Protein AF-0000000078116499 (afdb_homodimer)

Sequence (266 aa):
MTTSGTPCSLLSSNSDFNWKDMWIIDSGATDHMTNNPSNIHHLTPVRRSGVTNANGDSYPITGAGSVTLTKSITLDTVLLVPSLSHNLLSVKQITKQFYCCVILYPWCCIFQDILTGEIIGRGIEKGGYTTWRMTTSGTPCSLLSSNSDFNWKDMWIIDSGATDHMTNNPSNIHHLTPVRRSGVTNANGDSYPITGAGSVTLTKSITLDTVLLVPSLSHNLLSVKQITKQFYCCVILYPWCCIFQDILTGEIIGRGIEKGGYTTWR

InterPro domains:
  IPR054722 Retrovirus-related Pol polyprotein from transposon TNT 1-94-like, beta-barrel domain [PF22936] (23-97)

Secondary structure (DSSP, 8-state):
------------------GGG-EEEETT-SSEEES-GGG-EEEE--S--EEE-TTS-EEE--EEEEEEEETTEEEEEEEE-TT-SSEEEEHHHHHHHHTEEEEE-SSEEEEEETTT--EEEEEEEETTEEEE-/------------------GGG-EEEETT-SSEEES-GGG-EEEE--S--EEE-TTS-EEE--EEEEEEEETTEEEEEEEE-TT-SSEEEEHHHHHHHHTEEEEE-SSEEEEEETTT--EEEEEEEETTEEEE-

Structure (mmCIF, N/CA/C/O backbone):
data_AF-0000000078116499-model_v1
#
loop_
_entity.id
_entity.type
_entity.pdbx_description
1 polymer 'Retrovirus-related Pol polyprotein from transposon TNT 1-94-like beta-barrel domain-containing protein'
#
loop_
_atom_site.group_PDB
_atom_site.id
_atom_site.type_symbol
_atom_site.label_atom_id
_atom_site.label_alt_id
_atom_site.label_comp_id
_atom_site.label_asym_id
_atom_site.label_entity_id
_atom_site.label_seq_id
_atom_site.pdbx_PDB_ins_code
_atom_site.Cartn_x
_atom_site.Cartn_y
_atom_site.Cartn_z
_atom_site.occupancy
_atom_site.B_iso_or_equiv
_atom_site.auth_seq_id
_atom_site.auth_comp_id
_atom_site.auth_asym_id
_atom_site.auth_atom_id
_atom_site.pdbx_PDB_model_num
ATOM 1 N N . MET A 1 1 ? -35.781 -0.182 -2.518 1 23.02 1 MET A N 1
ATOM 2 C CA . MET A 1 1 ? -34.719 0.478 -1.736 1 23.02 1 MET A CA 1
ATOM 3 C C . MET A 1 1 ? -33.5 0.78 -2.6 1 23.02 1 MET A C 1
ATOM 5 O O . MET A 1 1 ? -32.688 -0.105 -2.855 1 23.02 1 MET A O 1
ATOM 9 N N . THR A 1 2 ? -33.594 1.67 -3.514 1 26.02 2 THR A N 1
ATOM 10 C CA . THR A 1 2 ? -32.781 2.021 -4.66 1 26.02 2 THR A CA 1
ATOM 11 C C . THR A 1 2 ? -31.453 2.637 -4.203 1 26.02 2 THR A C 1
ATOM 13 O O . THR A 1 2 ? -31.438 3.74 -3.654 1 26.02 2 THR A O 1
ATOM 16 N N . THR A 1 3 ? -30.578 1.855 -3.512 1 30.34 3 THR A N 1
ATOM 17 C CA . THR A 1 3 ? -29.281 2.383 -3.086 1 30.34 3 THR A CA 1
ATOM 18 C C . THR A 1 3 ? -28.562 3.031 -4.258 1 30.34 3 THR A C 1
ATOM 20 O O . THR A 1 3 ? -28.297 2.381 -5.273 1 30.34 3 THR A O 1
ATOM 23 N N . SER A 1 4 ? -28.891 4.242 -4.59 1 31.23 4 SER A N 1
ATOM 24 C CA . SER A 1 4 ? -28.203 5.086 -5.562 1 31.23 4 SER A CA 1
ATOM 25 C C . SER A 1 4 ? -26.688 5.059 -5.348 1 31.23 4 SER A C 1
ATOM 27 O O . SER A 1 4 ? -26.203 5.523 -4.32 1 31.23 4 SER A O 1
ATOM 29 N N . GLY A 1 5 ? -26.031 3.965 -5.559 1 37.38 5 GLY A N 1
ATOM 30 C CA . GLY A 1 5 ? -24.578 3.906 -5.574 1 37.38 5 GLY A CA 1
ATOM 31 C C . GLY A 1 5 ? -23.953 5.047 -6.348 1 37.38 5 GLY A C 1
ATOM 32 O O . GLY A 1 5 ? -24.156 5.172 -7.559 1 37.38 5 GLY A O 1
ATOM 33 N N . THR A 1 6 ? -23.953 6.277 -5.844 1 34.59 6 THR A N 1
ATOM 34 C CA . THR A 1 6 ? -23.297 7.391 -6.512 1 34.59 6 THR A CA 1
ATOM 35 C C . THR A 1 6 ? -21.922 6.977 -7.027 1 34.59 6 THR A C 1
ATOM 37 O O . THR A 1 6 ? -21.047 6.594 -6.242 1 34.59 6 THR A O 1
ATOM 40 N N . PRO A 1 7 ? -21.812 6.574 -8.281 1 39.88 7 PRO A N 1
ATOM 41 C CA . PRO A 1 7 ? -20.469 6.406 -8.852 1 39.88 7 PRO A CA 1
ATOM 42 C C . PRO A 1 7 ? -19.484 7.48 -8.375 1 39.88 7 PRO A C 1
ATOM 44 O O . PRO A 1 7 ? -19.906 8.547 -7.926 1 39.88 7 PRO A O 1
ATOM 47 N N . CYS A 1 8 ? -18.266 7.031 -7.984 1 45.44 8 CYS A N 1
ATOM 48 C CA . CYS A 1 8 ? -17.188 7.977 -7.742 1 45.44 8 CYS A CA 1
ATOM 49 C C . CYS A 1 8 ? -17.203 9.102 -8.773 1 45.44 8 CYS A C 1
ATOM 51 O O . CYS A 1 8 ? -16.922 8.875 -9.953 1 45.44 8 CYS A O 1
ATOM 53 N N . SER A 1 9 ? -18.25 9.898 -8.789 1 42.5 9 SER A N 1
ATOM 54 C CA . SER A 1 9 ? -18.234 11.023 -9.719 1 42.5 9 SER A CA 1
ATOM 55 C C . SER A 1 9 ? -16.922 11.805 -9.602 1 42.5 9 SER A C 1
ATOM 57 O O . SER A 1 9 ? -16.594 12.312 -8.531 1 42.5 9 SER A O 1
ATOM 59 N N . LEU A 1 10 ? -15.984 11.344 -10.461 1 42.75 10 LEU A N 1
ATOM 60 C CA . LEU A 1 10 ? -14.758 12.086 -10.719 1 42.75 10 LEU A CA 1
ATOM 61 C C . LEU A 1 10 ? -15.062 13.555 -11.023 1 42.75 10 LEU A C 1
ATOM 63 O O . LEU A 1 10 ? -15.742 13.859 -12 1 42.75 10 LEU A O 1
ATOM 67 N N . LEU A 1 11 ? -15.367 14.258 -10.016 1 38.28 11 LEU A N 1
ATOM 68 C CA . LEU A 1 11 ? -15.352 15.672 -10.375 1 38.28 11 LEU A CA 1
ATOM 69 C C . LEU A 1 11 ? -14.062 16.031 -11.094 1 38.28 11 LEU A C 1
ATOM 71 O O . LEU A 1 11 ? -12.969 15.859 -10.539 1 38.28 11 LEU A O 1
ATOM 75 N N . SER A 1 12 ? -14.078 15.82 -12.422 1 39.66 12 SER A N 1
ATOM 76 C CA . SER A 1 12 ? -13 16.281 -13.297 1 39.66 12 SER A CA 1
ATOM 77 C C . SER A 1 12 ? -12.742 17.766 -13.109 1 39.66 12 SER A C 1
ATOM 79 O O . SER A 1 12 ? -13.414 18.609 -13.711 1 39.66 12 SER A O 1
ATOM 81 N N . SER A 1 13 ? -12.844 18.375 -11.977 1 41.03 13 SER A N 1
ATOM 82 C CA . SER A 1 13 ? -12.336 19.719 -12.234 1 41.03 13 SER A CA 1
ATOM 83 C C . SER A 1 13 ? -10.953 19.672 -12.883 1 41.03 13 SER A C 1
ATOM 85 O O . SER A 1 13 ? -10.125 18.844 -12.516 1 41.03 13 SER A O 1
ATOM 87 N N . ASN A 1 14 ? -10.789 20.016 -14.117 1 41.78 14 ASN A N 1
ATOM 88 C CA . ASN A 1 14 ? -9.617 20.312 -14.938 1 41.78 14 ASN A CA 1
ATOM 89 C C . ASN A 1 14 ? -8.516 20.984 -14.117 1 41.78 14 ASN A C 1
ATOM 91 O O . ASN A 1 14 ? -7.699 21.719 -14.664 1 41.78 14 ASN A O 1
ATOM 95 N N . SER A 1 15 ? -8.719 21.297 -12.844 1 48.28 15 SER A N 1
ATOM 96 C CA . SER A 1 15 ? -7.586 22.031 -12.305 1 48.28 15 SER A CA 1
ATOM 97 C C . SER A 1 15 ? -6.277 21.266 -12.492 1 48.28 15 SER A C 1
ATOM 99 O O . SER A 1 15 ? -6.277 20.047 -12.562 1 48.28 15 SER A O 1
ATOM 101 N N . ASP A 1 16 ? -5.164 21.953 -12.906 1 53.69 16 ASP A N 1
ATOM 102 C CA . ASP A 1 16 ? -3.799 21.516 -13.203 1 53.69 16 ASP A CA 1
ATOM 103 C C . ASP A 1 16 ? -3.322 20.469 -12.195 1 53.69 16 ASP A C 1
ATOM 105 O O . ASP A 1 16 ? -3.307 20.734 -10.992 1 53.69 16 ASP A O 1
ATOM 109 N N . PHE A 1 17 ? -3.604 19.328 -12.508 1 62.59 17 PHE A N 1
ATOM 110 C CA . PHE A 1 17 ? -3.111 18.188 -11.742 1 62.59 17 PHE A CA 1
ATOM 111 C C . PHE A 1 17 ? -1.634 18.359 -11.414 1 62.59 17 PHE A C 1
ATOM 113 O O . PHE A 1 17 ? -0.82 18.625 -12.297 1 62.59 17 PHE A O 1
ATOM 120 N N . ASN A 1 18 ? -1.376 18.656 -10.117 1 79.31 18 ASN A N 1
ATOM 121 C CA . ASN A 1 18 ? 0.009 18.766 -9.672 1 79.31 18 ASN A CA 1
ATOM 122 C C . ASN A 1 18 ? 0.425 17.562 -8.828 1 79.31 18 ASN A C 1
ATOM 124 O O . ASN A 1 18 ? -0.073 17.359 -7.719 1 79.31 18 ASN A O 1
ATOM 128 N N . TRP A 1 19 ? 1.294 16.625 -9.391 1 79.5 19 TRP A N 1
ATOM 129 C CA . TRP A 1 19 ? 1.781 15.422 -8.727 1 79.5 19 TRP A CA 1
ATOM 130 C C . TRP A 1 19 ? 2.373 15.758 -7.359 1 79.5 19 TRP A C 1
ATOM 132 O O . TRP A 1 19 ? 2.309 14.945 -6.434 1 79.5 19 TRP A O 1
ATOM 142 N N . LYS A 1 20 ? 2.818 17 -7.246 1 81.88 20 LYS A N 1
ATOM 143 C CA . LYS A 1 20 ? 3.537 17.375 -6.031 1 81.88 20 LYS A CA 1
ATOM 144 C C . LYS A 1 20 ? 2.594 17.453 -4.836 1 81.88 20 LYS A C 1
ATOM 146 O O . LYS A 1 20 ? 3.01 17.219 -3.697 1 81.88 20 LYS A O 1
ATOM 151 N N . ASP A 1 21 ? 1.356 17.547 -5.098 1 87.81 21 ASP A N 1
ATOM 152 C CA . ASP A 1 21 ? 0.394 17.734 -4.016 1 87.81 21 ASP A CA 1
ATOM 153 C C . ASP A 1 21 ? -0.371 16.438 -3.738 1 87.81 21 ASP A C 1
ATOM 155 O O . ASP A 1 21 ? -1.185 16.391 -2.814 1 87.81 21 ASP A O 1
ATOM 159 N N . MET A 1 22 ? -0.027 15.414 -4.496 1 93.62 22 MET A N 1
ATOM 160 C CA . MET A 1 22 ? -0.801 14.188 -4.367 1 93.62 22 MET A CA 1
ATOM 161 C C . MET A 1 22 ? -0.165 13.25 -3.348 1 93.62 22 MET A C 1
ATOM 163 O O . MET A 1 22 ? 1.047 13.289 -3.129 1 93.62 22 MET A O 1
ATOM 167 N N . TRP A 1 23 ? -1.063 12.555 -2.719 1 97.19 23 TRP A N 1
ATOM 168 C CA . TRP A 1 23 ? -0.643 11.531 -1.766 1 97.19 23 TRP A CA 1
ATOM 169 C C . TRP A 1 23 ? -0.988 10.133 -2.275 1 97.19 23 TRP A C 1
ATOM 171 O O . TRP A 1 23 ? -2.154 9.836 -2.533 1 97.19 23 TRP A O 1
ATOM 181 N N . ILE A 1 24 ? 0.051 9.305 -2.479 1 97.5 24 ILE A N 1
ATOM 182 C CA . ILE A 1 24 ? -0.195 7.91 -2.836 1 97.5 24 ILE A CA 1
ATOM 183 C C . ILE A 1 24 ? -0.748 7.156 -1.627 1 97.5 24 ILE A C 1
ATOM 185 O O . ILE A 1 24 ? -0.157 7.188 -0.545 1 97.5 24 ILE A O 1
ATOM 189 N N . ILE A 1 25 ? -1.922 6.578 -1.761 1 98.56 25 ILE A N 1
ATOM 190 C CA . ILE A 1 25 ? -2.502 5.734 -0.721 1 98.56 25 ILE A CA 1
ATOM 191 C C . ILE A 1 25 ? -1.772 4.395 -0.676 1 98.56 25 ILE A C 1
ATOM 193 O O . ILE A 1 25 ? -1.79 3.637 -1.649 1 98.56 25 ILE A O 1
ATOM 197 N N . ASP A 1 26 ? -1.107 4.117 0.462 1 98.25 26 ASP A N 1
ATOM 198 C CA . ASP A 1 26 ? -0.119 3.045 0.49 1 98.25 26 ASP A CA 1
ATOM 199 C C . ASP A 1 26 ? -0.302 2.1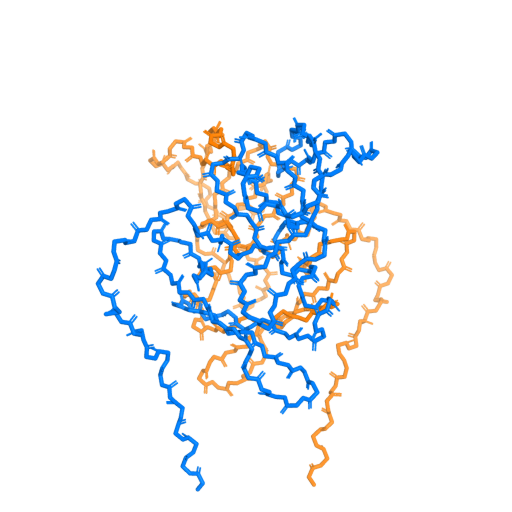62 1.724 1 98.25 26 ASP A C 1
ATOM 201 O O . ASP A 1 26 ? 0.07 2.551 2.832 1 98.25 26 ASP A O 1
ATOM 205 N N . SER A 1 27 ? -0.764 0.936 1.538 1 98.38 27 SER A N 1
ATOM 206 C CA . SER A 1 27 ? -0.958 -0.008 2.635 1 98.38 27 SER A CA 1
ATOM 207 C C . SER A 1 27 ? 0.359 -0.661 3.041 1 98.38 27 SER A C 1
ATOM 209 O O . SER A 1 27 ? 0.439 -1.312 4.086 1 98.38 27 SER A O 1
ATOM 211 N N . GLY A 1 28 ? 1.414 -0.465 2.303 1 97.38 28 GLY A N 1
ATOM 212 C CA . GLY A 1 28 ? 2.732 -0.98 2.633 1 97.38 28 GLY A CA 1
ATOM 213 C C . GLY A 1 28 ? 3.57 -0.005 3.438 1 97.38 28 GLY A C 1
ATOM 214 O O . GLY A 1 28 ? 4.605 -0.378 3.994 1 97.38 28 GLY A O 1
ATOM 215 N N . ALA A 1 29 ? 3.174 1.2 3.465 1 97.25 29 ALA A N 1
ATOM 216 C CA . ALA A 1 29 ? 3.896 2.209 4.234 1 97.25 29 ALA A CA 1
ATOM 217 C C . ALA A 1 29 ? 3.51 2.152 5.711 1 97.25 29 ALA A C 1
ATOM 219 O O . ALA A 1 29 ? 2.324 2.172 6.051 1 97.25 29 ALA A O 1
ATOM 220 N N . THR A 1 30 ? 4.445 2.221 6.59 1 95.75 30 THR A N 1
ATOM 221 C CA . THR A 1 30 ? 4.188 2.148 8.023 1 95.75 30 THR A CA 1
ATOM 222 C C . THR A 1 30 ? 3.844 3.525 8.586 1 95.75 30 THR A C 1
ATOM 224 O O . THR A 1 30 ? 3.236 3.635 9.648 1 95.75 30 THR A O 1
ATOM 227 N N . ASP A 1 31 ? 4.27 4.52 7.887 1 97.31 31 ASP A N 1
ATOM 228 C CA . ASP A 1 31 ? 4.059 5.898 8.312 1 97.31 31 ASP A CA 1
ATOM 229 C C . ASP A 1 31 ? 3.576 6.77 7.156 1 97.31 31 ASP A C 1
ATOM 231 O O . ASP A 1 31 ? 3.826 6.453 5.992 1 97.31 31 ASP A O 1
ATOM 235 N N . HIS A 1 32 ? 2.848 7.824 7.562 1 98.5 32 HIS A N 1
ATOM 236 C CA . HIS A 1 32 ? 2.727 8.914 6.598 1 98.5 32 HIS A CA 1
ATOM 237 C C . HIS A 1 32 ? 4.078 9.57 6.34 1 98.5 32 HIS A C 1
ATOM 239 O O . HIS A 1 32 ? 4.855 9.789 7.273 1 98.5 32 HIS A O 1
ATOM 245 N N . MET A 1 33 ? 4.297 9.906 5.094 1 98.5 33 MET A N 1
ATOM 246 C CA . MET A 1 33 ? 5.578 10.523 4.762 1 98.5 33 MET A CA 1
ATOM 247 C C . MET A 1 33 ? 5.414 11.562 3.658 1 98.5 33 MET A C 1
ATOM 249 O O . MET A 1 33 ? 4.625 11.375 2.734 1 98.5 33 MET A O 1
ATOM 253 N N . THR A 1 34 ? 6.148 12.586 3.746 1 98.31 34 THR A N 1
ATOM 254 C CA . THR A 1 34 ? 6.176 13.617 2.709 1 98.31 34 THR A CA 1
ATOM 255 C C . THR A 1 34 ? 7.609 14.031 2.395 1 98.31 34 THR A C 1
ATOM 257 O O . THR A 1 34 ? 8.5 13.906 3.24 1 98.31 34 THR A O 1
ATOM 260 N N . ASN A 1 35 ? 7.836 14.414 1.183 1 97.88 35 ASN A N 1
ATOM 261 C CA . ASN A 1 35 ? 9.141 14.914 0.771 1 97.88 35 ASN A CA 1
ATOM 262 C C . ASN A 1 35 ? 9.203 16.438 0.836 1 97.88 35 ASN A C 1
ATOM 264 O O . ASN A 1 35 ? 10.25 17.031 0.576 1 97.88 35 ASN A O 1
ATOM 268 N N . ASN A 1 36 ? 8.086 17.078 1.208 1 97.38 36 ASN A N 1
ATOM 269 C CA . ASN A 1 36 ? 7.969 18.531 1.174 1 97.38 36 ASN A CA 1
ATOM 270 C C . ASN A 1 36 ? 7.734 19.109 2.566 1 97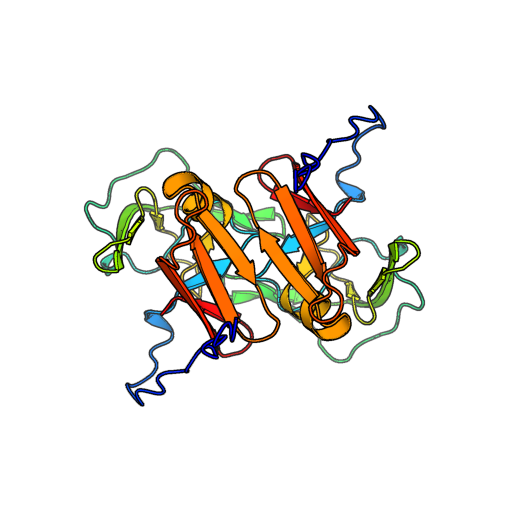.38 36 ASN A C 1
ATOM 272 O O . ASN A 1 36 ? 6.645 18.984 3.123 1 97.38 36 ASN A O 1
ATOM 276 N N . PRO A 1 37 ? 8.75 19.828 3.105 1 97.06 37 PRO A N 1
ATOM 277 C CA . PRO A 1 37 ? 8.586 20.375 4.449 1 97.06 37 PRO A CA 1
ATOM 278 C C . PRO A 1 37 ? 7.457 21.406 4.531 1 97.06 37 PRO A C 1
ATOM 280 O O . PRO A 1 37 ? 6.887 21.625 5.602 1 97.06 37 PRO A O 1
ATOM 283 N N . SER A 1 38 ? 7.086 22.016 3.441 1 96.81 38 SER A N 1
ATOM 284 C CA . SER A 1 38 ? 6.055 23.047 3.434 1 96.81 38 SER A CA 1
ATOM 285 C C . SER A 1 38 ? 4.68 22.453 3.732 1 96.81 38 SER A C 1
ATOM 287 O O . SER A 1 38 ? 3.742 23.188 4.062 1 96.81 38 SER A O 1
ATOM 289 N N . ASN A 1 39 ? 4.539 21.172 3.576 1 96.06 39 ASN A N 1
ATOM 290 C CA . ASN A 1 39 ? 3.289 20.484 3.891 1 96.06 39 ASN A CA 1
ATOM 291 C C . ASN A 1 39 ? 3.072 20.375 5.398 1 96.06 39 ASN A C 1
ATOM 293 O O . ASN A 1 39 ? 1.949 20.156 5.852 1 96.06 39 ASN A O 1
ATOM 297 N N . ILE A 1 40 ? 4.164 20.531 6.227 1 97.88 40 ILE A N 1
ATOM 298 C CA . ILE A 1 40 ? 4.129 20.094 7.617 1 97.88 40 ILE A CA 1
ATOM 299 C C . ILE A 1 40 ? 3.955 21.297 8.531 1 97.88 40 ILE A C 1
ATOM 301 O O . ILE A 1 40 ? 4.684 22.281 8.414 1 97.88 40 ILE A O 1
ATOM 305 N N . HIS A 1 41 ? 2.986 21.109 9.352 1 97.62 41 HIS A N 1
ATOM 306 C CA . HIS A 1 41 ? 2.824 22.078 10.445 1 97.62 41 HIS A CA 1
ATOM 307 C C . HIS A 1 41 ? 3.635 21.656 11.664 1 97.62 41 HIS A C 1
ATOM 309 O O . HIS A 1 41 ? 3.625 20.484 12.055 1 97.62 41 HIS A O 1
ATOM 315 N N . HIS A 1 42 ? 4.383 22.594 12.25 1 95.75 42 HIS A N 1
ATOM 316 C CA . HIS A 1 42 ? 5.137 22.375 13.484 1 95.75 42 HIS A CA 1
ATOM 317 C C . HIS A 1 42 ? 6.191 21.281 13.297 1 95.75 42 HIS A C 1
ATOM 319 O O . HIS A 1 42 ? 6.254 20.328 14.086 1 95.75 42 HIS A O 1
ATOM 325 N N . LEU A 1 43 ? 6.977 21.438 12.336 1 97.25 43 LEU A N 1
ATOM 326 C CA . LEU A 1 43 ? 8.055 20.5 12.055 1 97.25 43 LEU A CA 1
ATOM 327 C C . LEU A 1 43 ? 9.039 20.438 13.227 1 97.25 43 LEU A C 1
ATOM 329 O O . LEU A 1 43 ? 9.578 21.453 13.648 1 97.25 43 LEU A O 1
ATOM 333 N N . THR A 1 44 ? 9.227 19.25 13.75 1 97.38 44 THR A N 1
ATOM 334 C CA . THR A 1 44 ? 10.117 19.062 14.891 1 97.38 44 THR A CA 1
ATOM 335 C C . THR A 1 44 ? 11.055 17.875 14.633 1 97.38 44 THR A C 1
ATOM 337 O O . THR A 1 44 ? 10.742 16.984 13.852 1 97.38 44 THR A O 1
ATOM 340 N N . PRO A 1 45 ? 12.219 17.922 15.305 1 95.81 45 PRO A N 1
ATOM 341 C CA . PRO A 1 45 ? 13.086 16.734 15.219 1 95.81 45 PRO A CA 1
ATOM 342 C C . PRO A 1 45 ? 12.461 15.5 15.852 1 95.81 45 PRO A C 1
ATOM 344 O O . PRO A 1 45 ? 11.625 15.617 16.75 1 95.81 45 PRO A O 1
ATOM 347 N N . VAL A 1 46 ? 12.742 14.383 15.266 1 94.81 46 VAL A N 1
ATOM 348 C CA . VAL A 1 46 ? 12.266 13.133 15.844 1 94.81 46 VAL A CA 1
ATOM 349 C C . VAL A 1 46 ? 13.445 12.211 16.141 1 94.81 46 VAL A C 1
ATOM 351 O O . VAL A 1 46 ? 14.523 12.375 15.57 1 94.81 46 VAL A O 1
ATOM 354 N N . ARG A 1 47 ? 13.234 11.234 16.984 1 93.75 47 ARG A N 1
ATOM 355 C CA . ARG A 1 47 ? 14.273 10.312 17.422 1 93.75 47 ARG A CA 1
ATOM 356 C C . ARG A 1 47 ? 14.586 9.281 16.328 1 93.75 47 ARG A C 1
ATOM 358 O O . ARG A 1 47 ? 15.75 8.977 16.078 1 93.75 47 ARG A O 1
ATOM 365 N N . ARG A 1 48 ? 13.578 8.773 15.641 1 93.5 48 ARG A N 1
ATOM 366 C CA . ARG A 1 48 ? 13.789 7.816 14.562 1 93.5 48 ARG A CA 1
ATOM 367 C C . ARG A 1 48 ? 14.578 8.445 13.422 1 93.5 48 ARG A C 1
ATOM 369 O O . ARG A 1 48 ? 14.234 9.523 12.945 1 93.5 48 ARG A O 1
ATOM 376 N N . SER A 1 49 ? 15.648 7.695 13 1 93 49 SER A N 1
ATOM 377 C CA . SER A 1 49 ? 16.578 8.328 12.07 1 93 49 SER A CA 1
ATOM 378 C C . SER A 1 49 ? 16.25 7.969 10.633 1 93 49 SER A C 1
ATOM 380 O O . SER A 1 49 ? 16.688 8.648 9.703 1 93 49 SER A O 1
ATOM 382 N N . GLY A 1 50 ? 15.57 6.844 10.453 1 97 50 GLY A N 1
ATOM 383 C CA . GLY A 1 50 ? 15.336 6.469 9.062 1 97 50 GLY A CA 1
ATOM 384 C C . GLY A 1 50 ? 14.117 5.582 8.891 1 97 50 GLY A C 1
ATOM 385 O O . GLY A 1 50 ? 13.539 5.113 9.867 1 97 50 GLY A O 1
ATOM 386 N N . VAL A 1 51 ? 13.727 5.469 7.711 1 96.5 51 VAL A N 1
ATOM 387 C CA . VAL A 1 51 ? 12.727 4.496 7.285 1 96.5 51 VAL A CA 1
ATOM 388 C C . VAL A 1 51 ? 13.352 3.498 6.312 1 96.5 51 VAL A C 1
ATOM 390 O O . VAL A 1 51 ? 14.312 3.824 5.617 1 96.5 51 VAL A O 1
ATOM 393 N N . THR A 1 52 ? 12.828 2.277 6.344 1 95.56 52 THR A N 1
ATOM 394 C CA . THR A 1 52 ? 13.328 1.201 5.496 1 95.56 52 THR A CA 1
ATOM 395 C C . THR A 1 52 ? 12.352 0.893 4.371 1 95.56 52 THR A C 1
ATOM 397 O O . THR A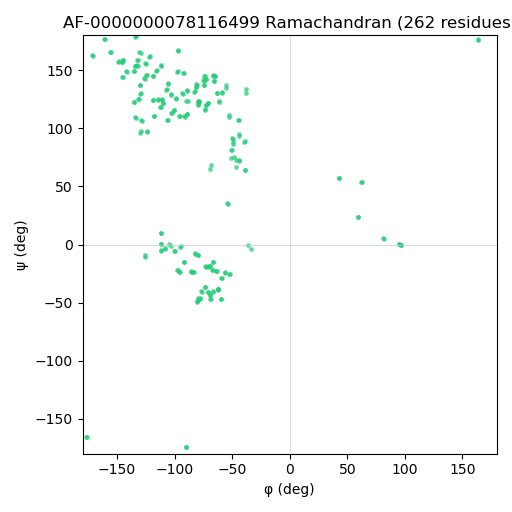 1 52 ? 11.141 0.842 4.594 1 95.56 52 THR A O 1
ATOM 400 N N . ASN A 1 53 ? 12.914 0.776 3.148 1 95.5 53 ASN A N 1
ATOM 401 C CA . ASN A 1 53 ? 12.031 0.435 2.035 1 95.5 53 ASN A CA 1
ATOM 402 C C . ASN A 1 53 ? 11.93 -1.075 1.845 1 95.5 53 ASN A C 1
ATOM 404 O O . ASN A 1 53 ? 12.43 -1.845 2.668 1 95.5 53 ASN A O 1
ATOM 408 N N . ALA A 1 54 ? 11.273 -1.493 0.826 1 93.19 54 ALA A N 1
ATOM 409 C CA . ALA A 1 54 ? 10.961 -2.896 0.566 1 93.19 54 ALA A CA 1
ATOM 410 C C . ALA A 1 54 ? 12.227 -3.693 0.274 1 93.19 54 ALA A C 1
ATOM 412 O O . ALA A 1 54 ? 12.227 -4.926 0.336 1 93.19 54 ALA A O 1
ATOM 413 N N . ASN A 1 55 ? 13.32 -3.004 -0.005 1 93.56 55 ASN A N 1
ATOM 414 C CA . ASN A 1 55 ? 14.578 -3.678 -0.304 1 93.56 55 ASN A CA 1
ATOM 415 C C . ASN A 1 55 ? 15.508 -3.693 0.906 1 93.56 55 ASN A C 1
ATOM 417 O O . ASN A 1 55 ? 16.609 -4.234 0.838 1 93.56 55 ASN A O 1
ATOM 421 N N . GLY A 1 56 ? 15.07 -3.031 1.911 1 93.56 56 GLY A N 1
ATOM 422 C CA . GLY A 1 56 ? 15.891 -3.002 3.111 1 93.56 56 GLY A CA 1
ATOM 423 C C . GLY A 1 56 ? 16.797 -1.786 3.184 1 93.56 56 GLY A C 1
ATOM 424 O O . GLY A 1 56 ? 17.594 -1.653 4.117 1 93.56 56 GLY A O 1
ATOM 425 N N . ASP A 1 57 ? 16.688 -0.966 2.178 1 94.12 57 ASP A N 1
ATOM 426 C CA . ASP A 1 57 ? 17.469 0.266 2.213 1 94.12 57 ASP A CA 1
ATOM 427 C C . ASP A 1 57 ? 16.875 1.265 3.205 1 94.12 57 ASP A C 1
ATOM 429 O O . ASP A 1 57 ? 15.656 1.384 3.32 1 94.12 57 ASP A O 1
ATOM 433 N N . SER A 1 58 ? 17.734 1.979 3.828 1 95.5 58 SER A N 1
ATOM 434 C CA . SER A 1 58 ? 17.297 2.98 4.797 1 95.5 58 SER A CA 1
ATOM 435 C C . SER A 1 58 ? 17.438 4.391 4.234 1 95.5 58 SER A C 1
ATOM 437 O O . SER A 1 58 ? 18.422 4.699 3.562 1 95.5 58 SER A O 1
ATOM 439 N N . TYR A 1 59 ? 16.453 5.211 4.492 1 96.81 59 TYR A N 1
ATOM 440 C CA . TYR A 1 59 ? 16.469 6.613 4.098 1 96.81 59 TYR A CA 1
ATOM 441 C C . TYR A 1 59 ? 16.266 7.523 5.301 1 96.81 59 TYR A C 1
ATOM 443 O O . TYR A 1 59 ? 15.461 7.215 6.188 1 96.81 59 TYR A O 1
ATOM 451 N N . PRO A 1 60 ? 16.875 8.656 5.293 1 97.56 60 PRO A N 1
ATOM 452 C CA . PRO A 1 60 ? 16.859 9.516 6.48 1 97.56 60 PRO A CA 1
ATOM 453 C C . PRO A 1 60 ? 15.508 10.211 6.676 1 97.56 60 PRO A C 1
ATOM 455 O O . PRO A 1 60 ? 14.906 10.672 5.703 1 97.56 60 PRO A O 1
ATOM 458 N N . ILE A 1 61 ? 15.086 10.227 7.926 1 98.31 61 ILE A N 1
ATOM 459 C CA . ILE A 1 61 ? 14 11.086 8.398 1 98.31 61 ILE A CA 1
ATOM 460 C C . ILE A 1 61 ? 14.578 12.391 8.945 1 98.31 61 ILE A C 1
ATOM 462 O O . ILE A 1 61 ? 15.477 12.367 9.789 1 98.31 61 ILE A O 1
ATOM 466 N N . THR A 1 62 ? 14.016 13.5 8.477 1 98.19 62 THR A N 1
ATOM 467 C CA . THR A 1 62 ? 14.633 14.758 8.891 1 98.19 62 THR A CA 1
ATOM 468 C C . THR A 1 62 ? 13.703 15.531 9.82 1 98.19 62 THR A C 1
ATOM 470 O O . THR A 1 62 ? 14.047 16.625 10.281 1 98.19 62 THR A O 1
ATOM 473 N N . GLY A 1 63 ? 12.586 15.055 10.133 1 98.19 63 GLY A N 1
ATOM 474 C CA . GLY A 1 63 ? 11.625 15.641 11.055 1 98.19 63 GLY A CA 1
ATOM 475 C C . GLY A 1 63 ? 10.234 15.055 10.914 1 98.19 63 GLY A C 1
ATOM 476 O O . GLY A 1 63 ? 10.031 14.094 10.164 1 98.19 63 GLY A O 1
ATOM 477 N N . ALA A 1 64 ? 9.383 15.547 11.797 1 98.5 64 ALA A N 1
ATOM 478 C CA . ALA A 1 64 ? 7.988 15.125 11.742 1 98.5 64 ALA A CA 1
ATOM 479 C C . ALA A 1 64 ? 7.062 16.234 12.227 1 98.5 64 ALA A C 1
ATOM 481 O O . ALA A 1 64 ? 7.504 17.172 12.898 1 98.5 64 ALA A O 1
ATOM 482 N N . GLY A 1 65 ? 5.855 16.156 11.797 1 98.44 65 GLY A N 1
ATOM 483 C CA . GLY A 1 65 ? 4.812 17.078 12.219 1 98.44 65 GLY A CA 1
ATOM 484 C C . GLY A 1 65 ? 3.445 16.734 11.664 1 98.44 65 GLY A C 1
ATOM 485 O O . GLY A 1 65 ? 3.213 15.594 11.242 1 98.44 65 GLY A O 1
ATOM 486 N N . SER A 1 66 ? 2.533 17.688 11.766 1 98.5 66 SER A N 1
ATOM 487 C CA . SER A 1 66 ? 1.169 17.422 11.328 1 98.5 66 SER A CA 1
ATOM 488 C C . SER A 1 66 ? 0.932 17.953 9.914 1 98.5 66 SER A C 1
ATOM 490 O O . SER A 1 66 ? 1.593 18.906 9.477 1 98.5 66 SER A O 1
ATOM 492 N N . VAL A 1 67 ? 0.098 17.312 9.18 1 98 67 VAL A N 1
ATOM 493 C CA . VAL A 1 67 ? -0.319 17.75 7.852 1 98 67 VAL A CA 1
ATOM 494 C C . VAL A 1 67 ? -1.844 17.75 7.762 1 98 67 VAL A C 1
ATOM 496 O O . VAL A 1 67 ? -2.492 16.766 8.125 1 98 67 VAL A O 1
ATOM 499 N N . THR A 1 68 ? -2.414 18.797 7.316 1 96.44 68 THR A N 1
ATOM 500 C CA . THR A 1 68 ? -3.85 18.891 7.07 1 96.44 68 THR A CA 1
ATOM 501 C C . THR A 1 68 ? -4.176 18.484 5.633 1 96.44 68 THR A C 1
ATOM 503 O O . THR A 1 68 ? -3.838 19.219 4.695 1 96.44 68 THR A O 1
ATOM 506 N N . LEU A 1 69 ? -4.805 17.359 5.516 1 94.38 69 LEU A N 1
ATOM 507 C CA . LEU A 1 69 ? -5.172 16.891 4.18 1 94.38 69 LEU A CA 1
ATOM 508 C C . LEU A 1 69 ? -6.438 17.578 3.695 1 94.38 69 LEU A C 1
ATOM 510 O O . LEU A 1 69 ? -6.535 17.969 2.525 1 94.38 69 LEU A O 1
ATOM 514 N N . THR A 1 70 ? -7.41 17.562 4.523 1 93.56 70 THR A N 1
ATOM 515 C CA . THR A 1 70 ? -8.664 18.281 4.297 1 93.56 70 THR A CA 1
ATOM 516 C C . THR A 1 70 ? -9.086 19.047 5.547 1 93.56 70 THR A C 1
ATOM 518 O O . THR A 1 70 ? -8.422 18.969 6.578 1 93.56 70 THR A O 1
ATOM 521 N N . LYS A 1 71 ? -10.203 19.734 5.426 1 93.44 71 LYS A N 1
ATOM 522 C CA . LYS A 1 71 ? -10.711 20.5 6.566 1 93.44 71 LYS A CA 1
ATOM 523 C C . LYS A 1 71 ? -10.977 19.578 7.758 1 93.44 71 LYS A C 1
ATOM 525 O O . LYS A 1 71 ? -10.805 19.984 8.906 1 93.44 71 LYS A O 1
ATOM 530 N N . SER A 1 72 ? -11.297 18.312 7.477 1 93.19 72 SER A N 1
ATOM 531 C CA . SER A 1 72 ? -11.719 17.406 8.547 1 93.19 72 SER A CA 1
ATOM 532 C C . SER A 1 72 ? -10.648 16.375 8.844 1 93.19 72 SER A C 1
ATOM 534 O O . SER A 1 72 ? -10.789 15.578 9.781 1 93.19 72 SER A O 1
ATOM 536 N N . ILE A 1 73 ? -9.562 16.375 8.094 1 96.06 73 ILE A N 1
ATOM 537 C CA . ILE A 1 73 ? -8.555 15.336 8.273 1 96.06 73 ILE A CA 1
ATOM 538 C C . ILE A 1 73 ? -7.18 15.969 8.438 1 96.06 73 ILE A C 1
ATOM 540 O O . ILE A 1 73 ? -6.613 16.5 7.477 1 96.06 73 ILE A O 1
ATOM 544 N N . THR A 1 74 ? -6.75 15.898 9.625 1 97.56 74 THR A N 1
ATOM 545 C CA . THR A 1 74 ? -5.375 16.266 9.93 1 97.56 74 THR A CA 1
ATOM 546 C C . THR A 1 74 ? -4.582 15.055 10.406 1 97.56 74 THR A C 1
ATOM 548 O O . THR A 1 74 ? -4.977 14.391 11.367 1 97.56 74 THR A O 1
ATOM 551 N N . LEU A 1 75 ? -3.482 14.828 9.711 1 97.75 75 LEU A N 1
ATOM 552 C CA . LEU A 1 75 ? -2.592 13.742 10.094 1 97.75 75 LEU A CA 1
ATOM 553 C C . LEU A 1 75 ? -1.649 14.172 11.211 1 97.75 75 LEU A C 1
ATOM 555 O O . LEU A 1 75 ? -0.978 15.203 11.102 1 97.75 75 LEU A O 1
ATOM 559 N N . ASP A 1 76 ? -1.527 13.422 12.219 1 94.94 76 ASP A N 1
ATOM 560 C CA . ASP A 1 76 ? -0.811 13.828 13.422 1 94.94 76 ASP A CA 1
ATOM 561 C C . ASP A 1 76 ? 0.698 13.68 13.234 1 94.94 76 ASP A C 1
ATOM 563 O O . ASP A 1 76 ? 1.467 14.539 13.672 1 94.94 76 ASP A O 1
ATOM 567 N N . THR A 1 77 ? 1.198 12.648 12.727 1 96.19 77 THR A N 1
ATOM 568 C CA . THR A 1 77 ? 2.619 12.336 12.617 1 96.19 77 THR A CA 1
ATOM 569 C C . THR A 1 77 ? 2.975 11.93 11.195 1 96.19 77 THR A C 1
ATOM 571 O O . THR A 1 77 ? 2.818 10.766 10.812 1 96.19 77 THR A O 1
ATOM 574 N N . VAL A 1 78 ? 3.438 12.984 10.562 1 98.69 78 VAL A N 1
ATOM 575 C CA . VAL A 1 78 ? 3.928 12.773 9.203 1 98.69 78 VAL A CA 1
ATOM 576 C C . VAL A 1 78 ? 5.445 12.945 9.172 1 98.69 78 VAL A C 1
ATOM 578 O O . VAL A 1 78 ? 5.973 13.961 9.625 1 98.69 78 VAL A O 1
ATOM 581 N N . LEU A 1 79 ? 6.105 11.969 8.688 1 98.69 79 LEU A N 1
ATOM 582 C CA . LEU A 1 79 ? 7.562 12.016 8.617 1 98.69 79 LEU A CA 1
ATOM 583 C C . LEU A 1 79 ? 8.023 12.805 7.395 1 98.69 79 LEU A C 1
ATOM 585 O O . LEU A 1 79 ? 7.445 12.672 6.312 1 98.69 79 LEU A O 1
ATOM 589 N N . LEU A 1 80 ? 8.992 13.578 7.625 1 98.62 80 LEU A N 1
ATOM 590 C CA . LEU A 1 80 ? 9.672 14.234 6.52 1 98.62 80 LEU A CA 1
ATOM 591 C C . LEU A 1 80 ? 10.82 13.383 5.996 1 98.62 80 LEU A C 1
ATOM 593 O O . LEU A 1 80 ? 11.812 13.164 6.703 1 98.62 80 LEU A O 1
ATOM 597 N N . VAL A 1 81 ? 10.68 12.883 4.77 1 98.5 81 VAL A N 1
ATOM 598 C CA . VAL A 1 81 ? 11.68 12.102 4.062 1 98.5 81 VAL A CA 1
ATOM 599 C C . VAL A 1 81 ? 11.992 12.75 2.717 1 98.5 81 VAL A C 1
ATOM 601 O O . VAL A 1 81 ? 11.375 12.422 1.701 1 98.5 81 VAL A O 1
ATOM 604 N N . PRO A 1 82 ? 13.031 13.508 2.65 1 97.44 82 PRO A N 1
ATOM 605 C CA . PRO A 1 82 ? 13.266 14.367 1.485 1 97.44 82 PRO A CA 1
ATOM 606 C C . PRO A 1 82 ? 13.562 13.57 0.217 1 97.44 82 PRO A C 1
ATOM 608 O O . PRO A 1 82 ? 13.312 14.055 -0.892 1 97.44 82 PRO A O 1
ATOM 611 N N . SER A 1 83 ? 13.984 12.383 0.313 1 97.06 83 SER A N 1
ATOM 612 C CA . SER A 1 83 ? 14.414 11.602 -0.843 1 97.06 83 SER A CA 1
ATOM 613 C C . SER A 1 83 ? 13.227 10.977 -1.557 1 97.06 83 SER A C 1
ATOM 615 O O . SER A 1 83 ? 13.367 10.453 -2.664 1 97.06 83 SER A O 1
ATOM 617 N N . LEU A 1 84 ? 12.07 11.07 -0.979 1 97.06 84 LEU A N 1
ATOM 618 C CA . LEU A 1 84 ? 10.898 10.453 -1.591 1 97.06 84 LEU A CA 1
ATOM 619 C C . LEU A 1 84 ? 10.539 11.141 -2.904 1 97.06 84 LEU A C 1
ATOM 621 O O . LEU A 1 84 ? 10.664 12.367 -3.023 1 97.06 84 LEU A O 1
ATOM 625 N N . SER A 1 85 ? 10.047 10.32 -3.836 1 95.38 85 SER A N 1
ATOM 626 C CA . SER A 1 85 ? 9.562 10.883 -5.094 1 95.38 85 SER A CA 1
ATOM 627 C C . SER A 1 85 ? 8.125 11.375 -4.969 1 95.38 85 SER A C 1
ATOM 629 O O . SER A 1 85 ? 7.688 12.234 -5.738 1 95.38 85 SER A O 1
ATOM 631 N N . HIS A 1 86 ? 7.363 10.844 -4.008 1 95.31 86 HIS A N 1
ATOM 632 C CA . HIS A 1 86 ? 5.957 11.172 -3.791 1 95.31 86 HIS A CA 1
ATOM 633 C C . HIS A 1 86 ? 5.609 11.148 -2.307 1 95.31 86 HIS A C 1
ATOM 635 O O . HIS A 1 86 ? 6.324 10.547 -1.505 1 95.31 86 HIS A O 1
ATOM 641 N N . ASN A 1 87 ? 4.52 11.891 -2.006 1 97.38 87 ASN A N 1
ATOM 642 C CA . ASN A 1 87 ? 3.949 11.75 -0.67 1 97.38 87 ASN A CA 1
ATOM 643 C C . ASN A 1 87 ? 3.229 10.414 -0.508 1 97.38 87 ASN A C 1
ATOM 645 O O . ASN A 1 87 ? 2.57 9.938 -1.437 1 97.38 87 ASN A O 1
ATOM 649 N N . LEU A 1 88 ? 3.367 9.852 0.693 1 98.12 88 LEU A N 1
ATOM 650 C CA . LEU A 1 88 ? 2.744 8.562 0.978 1 98.12 88 LEU A CA 1
ATOM 651 C C . LEU A 1 88 ? 1.736 8.688 2.115 1 98.12 88 LEU A C 1
ATOM 653 O O . LEU A 1 88 ? 2.057 9.219 3.18 1 98.12 88 LEU A O 1
ATOM 657 N N . LEU A 1 89 ? 0.53 8.289 1.864 1 98.5 89 LEU A N 1
ATOM 658 C CA . LEU A 1 89 ? -0.499 8.172 2.891 1 98.5 89 LEU A CA 1
ATOM 659 C C . LEU A 1 89 ? -0.576 6.742 3.42 1 98.5 89 LEU A C 1
ATOM 661 O O . LEU A 1 89 ? -0.967 5.828 2.693 1 98.5 89 LEU A O 1
ATOM 665 N N . SER A 1 90 ? -0.174 6.566 4.625 1 98.31 90 SER A N 1
ATOM 666 C CA . SER A 1 90 ? -0.205 5.25 5.258 1 98.31 90 SER A CA 1
ATOM 667 C C . SER A 1 90 ? -1.632 4.836 5.598 1 98.31 90 SER A C 1
ATOM 669 O O . SER A 1 90 ? -2.281 5.457 6.445 1 98.31 90 SER A O 1
ATOM 671 N N . VAL A 1 91 ? -2.049 3.74 5.039 1 98.5 91 VAL A N 1
ATOM 672 C CA . VAL A 1 91 ? -3.391 3.229 5.305 1 98.5 91 VAL A CA 1
ATOM 673 C C . VAL A 1 91 ? -3.5 2.799 6.766 1 98.5 91 VAL A C 1
ATOM 675 O O . VAL A 1 91 ? -4.512 3.059 7.422 1 98.5 91 VAL A O 1
ATOM 678 N N . LYS A 1 92 ? -2.467 2.184 7.277 1 97.62 92 LYS A N 1
ATOM 679 C CA . LYS A 1 92 ? -2.475 1.736 8.664 1 97.62 92 LYS A CA 1
ATOM 680 C C . LYS A 1 92 ? -2.67 2.91 9.617 1 97.62 92 LYS A C 1
ATOM 682 O O . LYS A 1 92 ? -3.535 2.865 10.5 1 97.62 92 LYS A O 1
ATOM 687 N N . GLN A 1 93 ? -1.952 3.975 9.43 1 97.75 93 GLN A N 1
ATOM 688 C CA . GLN A 1 93 ? -2.02 5.109 10.352 1 97.75 93 GLN A CA 1
ATOM 689 C C . GLN A 1 93 ? -3.363 5.824 10.242 1 97.75 93 GLN A C 1
ATOM 691 O O . GLN A 1 93 ? -3.957 6.191 11.258 1 97.75 93 GLN A O 1
ATOM 696 N N . ILE A 1 94 ? -3.812 6.02 9.039 1 98.19 94 ILE A N 1
ATOM 697 C CA . ILE A 1 94 ? -5.027 6.816 8.891 1 98.19 94 ILE A CA 1
ATOM 698 C C . ILE A 1 94 ? -6.227 6.023 9.398 1 98.19 94 ILE A C 1
ATOM 700 O O . ILE A 1 94 ? -7.145 6.59 10 1 98.19 94 ILE A O 1
ATOM 704 N N . THR A 1 95 ? -6.301 4.73 9.117 1 98.25 95 THR A N 1
ATOM 705 C CA . THR A 1 95 ? -7.426 3.932 9.594 1 98.25 95 THR A CA 1
ATOM 706 C C . THR A 1 95 ? -7.461 3.896 11.117 1 98.25 95 THR A C 1
ATOM 708 O O . THR A 1 95 ? -8.531 3.93 11.719 1 98.25 95 THR A O 1
ATOM 711 N N . LYS A 1 96 ? -6.293 3.812 11.742 1 97.75 96 LYS A N 1
ATOM 712 C CA . LYS A 1 96 ? -6.23 3.803 13.203 1 97.75 96 LYS A CA 1
ATOM 713 C C . LYS A 1 96 ? -6.629 5.16 13.781 1 97.75 96 LYS A C 1
ATOM 715 O O . LYS A 1 96 ? -7.414 5.23 14.727 1 97.75 96 LYS A O 1
ATOM 720 N N . GLN A 1 97 ? -6.07 6.164 13.219 1 97.88 97 GLN A N 1
ATOM 721 C CA . GLN A 1 97 ? -6.293 7.508 13.75 1 97.88 97 GLN A CA 1
ATOM 722 C C . GLN A 1 97 ? -7.762 7.902 13.656 1 97.88 97 GLN A C 1
ATOM 724 O O . GLN A 1 97 ? -8.305 8.539 14.562 1 97.88 97 GLN A O 1
ATOM 729 N N . PHE A 1 98 ? -8.422 7.492 12.539 1 97.81 98 PHE A N 1
ATOM 730 C CA . PHE A 1 98 ? -9.766 8 12.289 1 97.81 98 PHE A CA 1
ATOM 731 C C . PHE A 1 98 ? -10.805 6.891 12.422 1 97.81 98 PHE A C 1
ATOM 733 O O . PHE A 1 98 ? -11.984 7.094 12.125 1 97.81 98 PHE A O 1
ATOM 740 N N . TYR A 1 99 ? -10.383 5.754 12.922 1 97.88 99 TYR A N 1
ATOM 741 C CA . TYR A 1 99 ? -11.25 4.59 13.086 1 97.88 99 TYR A CA 1
ATOM 742 C C . TYR A 1 99 ? -12.133 4.395 11.859 1 97.88 99 TYR A C 1
ATOM 744 O O . TYR A 1 99 ? -13.359 4.324 11.977 1 97.88 99 TYR A O 1
ATOM 752 N N . CYS A 1 100 ? -11.531 4.254 10.75 1 98.38 100 CYS A N 1
ATOM 753 C CA . CYS A 1 100 ? -12.188 4.07 9.461 1 98.38 100 CYS A CA 1
ATOM 754 C C . CYS A 1 100 ? -11.586 2.885 8.711 1 98.38 100 CYS A C 1
ATOM 756 O O . CYS A 1 100 ? -10.609 2.287 9.164 1 98.38 100 CYS A O 1
ATOM 758 N N . CYS A 1 101 ? -12.258 2.443 7.711 1 98.75 101 CYS A N 1
ATOM 759 C CA . CYS A 1 101 ? -11.703 1.473 6.773 1 98.75 101 CYS A CA 1
ATOM 760 C C . CYS A 1 101 ? -11.492 2.098 5.398 1 98.75 101 CYS A C 1
ATOM 762 O O . CYS A 1 101 ? -12.047 3.158 5.105 1 98.75 101 CYS A O 1
ATOM 764 N N . VAL A 1 102 ? -10.586 1.547 4.676 1 98.81 102 VAL A N 1
ATOM 765 C CA . VAL A 1 102 ? -10.328 1.947 3.295 1 98.81 102 VAL A CA 1
ATOM 766 C C . VAL A 1 102 ? -10.766 0.837 2.344 1 98.81 102 VAL A C 1
ATOM 768 O O . VAL A 1 102 ? -10.32 -0.306 2.465 1 98.81 102 VAL A O 1
ATOM 771 N N . ILE A 1 103 ? -11.6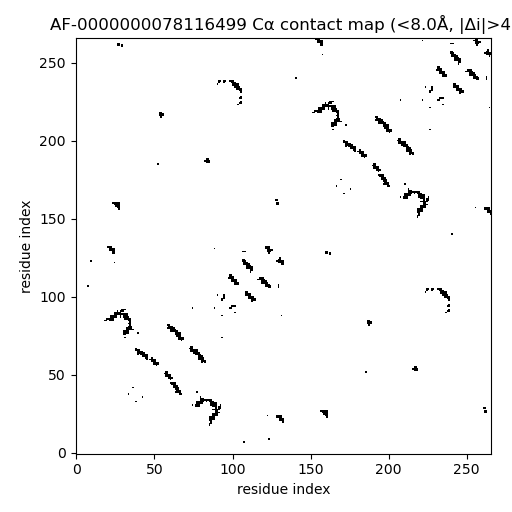64 1.169 1.451 1 98.81 103 ILE A N 1
ATOM 772 C CA . ILE A 1 103 ? -12.125 0.227 0.436 1 98.81 103 ILE A CA 1
ATOM 773 C C . ILE A 1 103 ? -11.461 0.549 -0.903 1 98.81 103 ILE A C 1
ATOM 775 O O . ILE A 1 103 ? -11.727 1.596 -1.498 1 98.81 103 ILE A O 1
ATOM 779 N N . LEU A 1 104 ? -10.617 -0.342 -1.359 1 98.75 104 LEU A N 1
ATOM 780 C CA . LEU A 1 104 ? -9.898 -0.153 -2.613 1 98.75 104 LEU A CA 1
ATOM 781 C C . LEU A 1 104 ? -10.555 -0.942 -3.742 1 98.75 104 LEU A C 1
ATOM 783 O O . LEU A 1 104 ? -10.602 -2.174 -3.695 1 98.75 104 LEU A O 1
ATOM 787 N N . TYR A 1 105 ? -11.039 -0.206 -4.688 1 97.81 105 TYR A N 1
ATOM 788 C CA . TYR A 1 105 ? -11.547 -0.757 -5.941 1 97.81 105 TYR A CA 1
ATOM 789 C C . TYR A 1 105 ? -10.484 -0.688 -7.035 1 97.81 105 TYR A C 1
ATOM 791 O O . TYR A 1 105 ? -9.43 -0.078 -6.848 1 97.81 105 TYR A O 1
ATOM 799 N N . PRO A 1 106 ? -10.703 -1.37 -8.109 1 95.06 106 PRO A N 1
ATOM 800 C CA . PRO A 1 106 ? -9.719 -1.314 -9.195 1 95.06 106 PRO A CA 1
ATOM 801 C C . PRO A 1 106 ? -9.445 0.112 -9.664 1 95.06 106 PRO A C 1
ATOM 803 O O . PRO A 1 106 ? -8.328 0.421 -10.086 1 95.06 106 PRO A O 1
ATOM 806 N N . TRP A 1 107 ? -10.367 1.05 -9.461 1 94.12 107 TRP A N 1
ATOM 807 C CA . TRP A 1 107 ? -10.227 2.34 -10.133 1 94.12 107 TRP A CA 1
ATOM 808 C C . TRP A 1 107 ? -10.273 3.482 -9.117 1 94.12 107 TRP A C 1
ATOM 810 O O . TRP A 1 107 ? -10.055 4.645 -9.477 1 94.12 107 TRP A O 1
ATOM 820 N N . CYS A 1 108 ? -10.609 3.248 -7.934 1 96.31 108 CYS A N 1
ATOM 821 C CA . CYS A 1 108 ? -10.742 4.281 -6.914 1 96.31 108 CYS A CA 1
ATOM 822 C C . CYS A 1 108 ? -10.688 3.676 -5.516 1 96.31 108 CYS A C 1
ATOM 824 O O . CYS A 1 108 ? -10.484 2.471 -5.363 1 96.31 108 CYS A O 1
ATOM 826 N N . CYS A 1 109 ? -10.734 4.547 -4.543 1 97.62 109 CYS A N 1
ATOM 827 C CA . CYS A 1 109 ? -10.883 4.059 -3.176 1 97.62 109 CYS A CA 1
ATOM 828 C C . CYS A 1 109 ? -11.734 5.012 -2.348 1 97.62 109 CYS A C 1
ATOM 830 O O . CYS A 1 109 ? -11.906 6.176 -2.717 1 97.62 109 CYS A O 1
ATOM 832 N N . ILE A 1 110 ? -12.281 4.48 -1.296 1 98.12 110 ILE A N 1
ATOM 833 C CA . ILE A 1 110 ? -13.109 5.246 -0.371 1 98.12 110 ILE A CA 1
ATOM 834 C C . ILE A 1 110 ? -12.633 5.02 1.061 1 98.12 110 ILE A C 1
ATOM 836 O O . ILE A 1 110 ? -12.273 3.898 1.432 1 98.12 110 ILE A O 1
ATOM 840 N N . PHE A 1 111 ? -12.602 6.098 1.765 1 98.44 111 PHE A N 1
ATOM 841 C CA . PHE A 1 111 ? -12.422 6.043 3.211 1 98.44 111 PHE A CA 1
ATOM 842 C C . PHE A 1 111 ? -13.758 6.164 3.93 1 98.44 111 PHE A C 1
ATOM 844 O O . PHE A 1 111 ? -14.492 7.133 3.727 1 98.44 111 PHE A O 1
ATOM 851 N N . GLN A 1 112 ? -14.023 5.223 4.762 1 98.56 112 GLN A N 1
ATOM 852 C CA . GLN A 1 112 ? -15.344 5.164 5.371 1 98.56 112 GLN A CA 1
ATOM 853 C C . GLN A 1 112 ? -15.25 4.984 6.883 1 98.56 112 GLN A C 1
ATOM 855 O O . GLN A 1 112 ? -14.578 4.066 7.363 1 98.56 112 GLN A O 1
ATOM 860 N N . ASP A 1 113 ? -15.922 5.926 7.613 1 98.25 113 ASP A N 1
ATOM 861 C CA . ASP A 1 113 ? -16.016 5.793 9.062 1 98.25 113 ASP A CA 1
ATOM 862 C C . ASP A 1 113 ? -16.688 4.477 9.453 1 98.25 113 ASP A C 1
ATOM 864 O O . ASP A 1 113 ? -17.766 4.148 8.93 1 98.25 113 ASP A O 1
ATOM 868 N N . ILE A 1 114 ? -16.062 3.77 10.359 1 97.62 114 ILE A N 1
ATOM 869 C CA . ILE A 1 114 ? -16.547 2.43 10.68 1 97.62 114 ILE A CA 1
ATOM 870 C C . ILE A 1 114 ? -17.828 2.527 11.5 1 97.62 114 ILE A C 1
ATOM 872 O O . ILE A 1 114 ? -18.734 1.711 11.344 1 97.62 114 ILE A O 1
ATOM 876 N N . LEU A 1 115 ? -17.906 3.475 12.352 1 97.12 115 LEU A N 1
ATOM 877 C CA . LEU A 1 115 ? -19.047 3.584 13.266 1 97.12 115 LEU A CA 1
ATOM 878 C C . LEU A 1 115 ? -20.266 4.16 12.547 1 97.12 115 LEU A C 1
ATOM 880 O O . LEU A 1 115 ? -21.359 3.594 12.617 1 97.12 115 LEU A O 1
ATOM 884 N N . THR A 1 116 ? -20.109 5.203 11.805 1 97.25 116 THR A N 1
ATOM 885 C CA . THR A 1 116 ? -21.25 5.934 11.25 1 97.25 116 THR A CA 1
ATOM 886 C C . THR A 1 116 ? -21.531 5.5 9.82 1 97.25 116 THR A C 1
ATOM 888 O O . THR A 1 116 ? -22.625 5.723 9.297 1 97.25 116 THR A O 1
ATOM 891 N N . GLY A 1 117 ? -20.5 4.934 9.156 1 97.31 117 GLY A N 1
ATOM 892 C CA . GLY A 1 117 ? -20.641 4.582 7.75 1 97.31 117 GLY A CA 1
ATOM 893 C C . GLY A 1 117 ? -20.438 5.762 6.816 1 97.31 117 GLY A C 1
ATOM 894 O O . GLY A 1 117 ? -20.547 5.625 5.598 1 97.31 117 GLY A O 1
ATOM 895 N N . GLU A 1 118 ? -20.094 6.848 7.348 1 97.56 118 GLU A N 1
ATOM 896 C CA . GLU A 1 118 ? -19.906 8.047 6.531 1 97.56 118 GLU A CA 1
ATOM 897 C C . GLU A 1 118 ? -18.609 7.977 5.738 1 97.56 118 GLU A C 1
ATOM 899 O O . GLU A 1 118 ? -17.578 7.523 6.25 1 97.56 118 GLU A O 1
ATOM 904 N N . ILE A 1 119 ? -18.656 8.445 4.496 1 97.5 119 ILE A N 1
ATOM 905 C CA . ILE A 1 119 ? -17.469 8.57 3.668 1 97.5 119 ILE A CA 1
ATOM 906 C C . ILE A 1 119 ? -16.688 9.82 4.078 1 97.5 119 ILE A C 1
ATOM 908 O O . ILE A 1 119 ? -17.219 10.93 4.047 1 97.5 119 ILE A O 1
ATOM 912 N N . ILE A 1 120 ? -15.453 9.625 4.438 1 97.06 120 ILE A N 1
ATOM 913 C CA . ILE A 1 120 ? -14.695 10.758 4.938 1 97.06 120 ILE A CA 1
ATOM 914 C C . ILE A 1 120 ? -13.594 11.125 3.941 1 97.06 120 ILE A C 1
ATOM 916 O O . ILE A 1 120 ? -12.883 12.117 4.133 1 97.06 120 ILE A O 1
ATOM 920 N N . GLY A 1 121 ? -13.398 10.398 2.9 1 96.56 121 GLY A N 1
ATOM 921 C CA . GLY A 1 121 ? -12.391 10.656 1.88 1 96.56 121 GLY A CA 1
ATOM 922 C C . GLY A 1 121 ? -12.531 9.758 0.668 1 96.56 121 GLY A C 1
ATOM 923 O O . GLY A 1 121 ? -13.242 8.75 0.714 1 96.56 121 GLY A O 1
ATOM 924 N N . ARG A 1 122 ? -11.906 10.18 -0.392 1 96.06 122 ARG A N 1
ATOM 925 C CA . ARG A 1 122 ? -11.875 9.422 -1.642 1 96.06 122 ARG A CA 1
ATOM 926 C C . ARG A 1 122 ? -10.508 9.523 -2.303 1 96.06 122 ARG A C 1
ATOM 928 O O . ARG A 1 122 ? -9.789 10.508 -2.119 1 96.06 122 ARG A O 1
ATOM 935 N N . GLY A 1 123 ? -10.164 8.469 -2.984 1 96.06 123 GLY A N 1
ATOM 936 C CA . GLY A 1 123 ? -8.992 8.445 -3.842 1 96.06 123 GLY A CA 1
ATOM 937 C C . GLY A 1 123 ? -9.305 8.031 -5.27 1 96.06 123 GLY A C 1
ATOM 938 O O . GLY A 1 123 ? -10.281 7.332 -5.516 1 96.06 123 GLY A O 1
ATOM 939 N N . ILE A 1 124 ? -8.43 8.477 -6.16 1 94 124 ILE A N 1
ATOM 940 C CA . ILE A 1 124 ? -8.617 8.156 -7.57 1 94 124 ILE A CA 1
ATOM 941 C C . ILE A 1 124 ? -7.305 7.641 -8.156 1 94 124 ILE A C 1
ATOM 943 O O . ILE A 1 124 ? -6.227 7.898 -7.613 1 94 124 ILE A O 1
ATOM 947 N N . GLU A 1 125 ? -7.508 6.918 -9.266 1 93 125 GLU A N 1
ATOM 948 C CA . GLU A 1 125 ? -6.324 6.406 -9.945 1 93 125 GLU A CA 1
ATOM 949 C C . GLU A 1 125 ? -5.664 7.488 -10.797 1 93 125 GLU A C 1
ATOM 951 O O . GLU A 1 125 ? -6.324 8.133 -11.617 1 93 125 GLU A O 1
ATOM 956 N N . LYS A 1 126 ? -4.449 7.695 -10.516 1 90.25 126 LYS A N 1
ATOM 957 C CA . LYS A 1 126 ? -3.615 8.594 -11.305 1 90.25 126 LYS A CA 1
ATOM 958 C C . LYS A 1 126 ? -2.25 7.977 -11.586 1 90.25 126 LYS A C 1
ATOM 960 O O . LYS A 1 126 ? -1.513 7.645 -10.656 1 90.25 126 LYS A O 1
ATOM 965 N N . GLY A 1 127 ? -1.938 7.859 -12.82 1 86.81 127 GLY A N 1
ATOM 966 C CA . GLY A 1 127 ? -0.625 7.363 -13.203 1 86.81 127 GLY A CA 1
ATOM 967 C C . GLY A 1 127 ? -0.339 5.969 -12.672 1 86.81 127 GLY A C 1
ATOM 968 O O . GLY A 1 127 ? 0.806 5.645 -12.352 1 86.81 127 GLY A O 1
ATOM 969 N N . GLY A 1 128 ? -1.293 5.25 -12.406 1 88.81 128 GLY A N 1
ATOM 970 C CA . GLY A 1 128 ? -1.099 3.889 -11.93 1 88.81 128 GLY A CA 1
ATOM 971 C C . GLY A 1 128 ? -1.159 3.768 -10.422 1 88.81 128 GLY A C 1
ATOM 972 O O . GLY A 1 128 ? -1.039 2.67 -9.875 1 88.81 128 GLY A O 1
ATOM 973 N N . TYR A 1 129 ? -1.37 4.898 -9.797 1 93.38 129 TYR A N 1
ATOM 974 C CA . TYR A 1 129 ? -1.44 4.91 -8.344 1 93.38 129 TYR A CA 1
ATOM 975 C C . TYR A 1 129 ? -2.809 5.387 -7.867 1 93.38 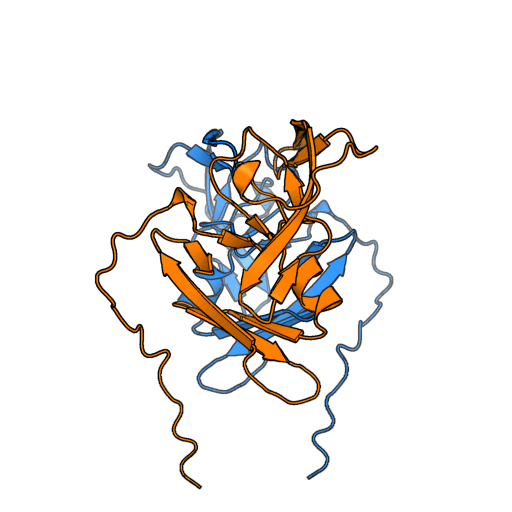129 TYR A C 1
ATOM 977 O O . TYR A 1 129 ? -3.443 6.219 -8.516 1 93.38 129 TYR A O 1
ATOM 985 N N . THR A 1 130 ? -3.24 4.785 -6.754 1 96.19 130 THR A N 1
ATOM 986 C CA . THR A 1 130 ? -4.391 5.352 -6.062 1 96.19 130 THR A CA 1
ATOM 987 C C . THR A 1 130 ? -3.973 6.547 -5.211 1 96.19 130 THR A C 1
ATOM 989 O O . THR A 1 130 ? -3.123 6.418 -4.324 1 96.19 130 THR A O 1
ATOM 992 N N . THR A 1 131 ? -4.547 7.68 -5.523 1 96.19 131 THR A N 1
ATOM 993 C CA . THR A 1 131 ? -4.051 8.898 -4.887 1 96.19 131 THR A CA 1
ATOM 994 C C . THR A 1 131 ? -5.188 9.656 -4.207 1 96.19 131 THR A C 1
ATOM 996 O O . THR A 1 131 ? -6.336 9.594 -4.648 1 96.19 131 THR A O 1
ATOM 999 N N . TRP A 1 132 ? -4.77 10.203 -3.051 1 92.44 132 TRP A N 1
ATOM 1000 C CA . TRP A 1 132 ? -5.617 11.188 -2.379 1 92.44 132 TRP A CA 1
ATOM 1001 C C . TRP A 1 132 ? -5.328 12.594 -2.885 1 92.44 132 TRP A C 1
ATOM 1003 O O . TRP A 1 132 ? -4.172 13.016 -2.938 1 92.44 132 TRP A O 1
ATOM 1013 N N . ARG A 1 133 ? -6.434 13.203 -3.359 1 76.19 133 ARG A N 1
ATOM 1014 C CA . ARG A 1 133 ? -6.262 14.594 -3.785 1 76.19 133 ARG A CA 1
ATOM 1015 C C . ARG A 1 133 ? -7.039 15.547 -2.883 1 76.19 133 ARG A C 1
ATOM 1017 O O . ARG A 1 133 ? -8.18 15.266 -2.512 1 76.19 133 ARG A O 1
ATOM 1024 N N . MET B 1 1 ? -32.75 -10.141 11.961 1 23.75 1 MET B N 1
ATOM 1025 C CA . MET B 1 1 ? -31.844 -10.594 10.914 1 23.75 1 MET B CA 1
ATOM 1026 C C . MET B 1 1 ? -30.391 -10.367 11.328 1 23.75 1 MET B C 1
ATOM 1028 O O . MET B 1 1 ? -29.875 -9.258 11.227 1 23.75 1 MET B O 1
ATOM 1032 N N . THR B 1 2 ? -29.875 -11.086 12.289 1 26.05 2 THR B N 1
ATOM 1033 C CA . THR B 1 2 ? -28.672 -11.008 13.102 1 26.05 2 THR B CA 1
ATOM 1034 C C . THR B 1 2 ? -27.422 -11.281 12.25 1 26.05 2 THR B C 1
ATOM 1036 O O . THR B 1 2 ? -27.234 -12.391 11.758 1 26.05 2 THR B O 1
ATOM 1039 N N . THR B 1 3 ? -27.062 -10.367 11.32 1 30.78 3 THR B N 1
ATOM 1040 C CA . THR B 1 3 ? -25.844 -10.539 10.516 1 30.78 3 THR B CA 1
ATOM 1041 C C . THR B 1 3 ? -24.641 -10.836 11.406 1 30.78 3 THR B C 1
ATOM 1043 O O . THR B 1 3 ? -24.312 -10.047 12.289 1 30.78 3 THR B O 1
ATOM 1046 N N . SER B 1 4 ? -24.484 -12.078 11.812 1 31.34 4 SER B N 1
ATOM 1047 C CA . SER B 1 4 ? -23.344 -12.594 12.555 1 31.34 4 SER B CA 1
ATOM 1048 C C . SER B 1 4 ? -22.031 -12.133 11.93 1 31.34 4 SER B C 1
ATOM 1050 O O . SER B 1 4 ? -21.719 -12.453 10.781 1 31.34 4 SER B O 1
ATOM 1052 N N . GLY B 1 5 ? -21.672 -10.891 12.055 1 36.75 5 GLY B N 1
ATOM 1053 C CA . GLY B 1 5 ? -20.344 -10.422 11.711 1 36.75 5 GLY B CA 1
ATOM 1054 C C . GLY B 1 5 ? -19.234 -11.344 12.203 1 36.75 5 GLY B C 1
ATOM 1055 O O . GLY B 1 5 ? -19.078 -11.539 13.406 1 36.75 5 GLY B O 1
ATOM 1056 N N . THR B 1 6 ? -19.047 -12.523 11.602 1 34.19 6 THR B N 1
ATOM 1057 C CA . THR B 1 6 ? -17.953 -13.406 12 1 34.19 6 THR B CA 1
ATOM 1058 C C . THR B 1 6 ? -16.672 -12.609 12.18 1 34.19 6 THR B C 1
ATOM 1060 O O . THR B 1 6 ? -16.156 -12.016 11.227 1 34.19 6 THR B O 1
ATOM 1063 N N . PRO B 1 7 ? -16.375 -12.164 13.375 1 39.28 7 PRO B N 1
ATOM 1064 C CA . PRO B 1 7 ? -15.031 -11.625 13.594 1 39.28 7 PRO B CA 1
ATOM 1065 C C . PRO B 1 7 ? -13.953 -12.398 12.844 1 39.28 7 PRO B C 1
ATOM 1067 O O . PRO B 1 7 ? -14.148 -13.562 12.492 1 39.28 7 PRO B O 1
ATOM 1070 N N . CYS B 1 8 ? -13.102 -11.609 12.117 1 45.78 8 CYS B N 1
ATOM 1071 C CA . CYS B 1 8 ? -11.906 -12.234 11.562 1 45.78 8 CYS B CA 1
ATOM 1072 C C . CYS B 1 8 ? -11.312 -13.234 12.547 1 45.78 8 CYS B C 1
ATOM 1074 O O . CYS B 1 8 ? -10.789 -12.844 13.586 1 45.78 8 CYS B O 1
ATOM 1076 N N . SER B 1 9 ? -12.07 -14.305 12.859 1 42.09 9 SER B N 1
ATOM 1077 C CA . SER B 1 9 ? -11.477 -15.312 13.727 1 42.09 9 SER B CA 1
ATOM 1078 C C . SER B 1 9 ? -10.094 -15.734 13.219 1 42.09 9 SER B C 1
ATOM 1080 O O . SER B 1 9 ? -9.961 -16.219 12.094 1 42.09 9 SER B O 1
ATOM 1082 N N . LEU B 1 10 ? -9.117 -15 13.773 1 42.38 10 LEU B N 1
ATOM 1083 C CA . LEU B 1 10 ? -7.711 -15.367 13.648 1 42.38 10 LEU B CA 1
ATOM 1084 C C . LEU B 1 10 ? -7.5 -16.828 14.039 1 42.38 10 LEU B C 1
ATOM 1086 O O . LEU B 1 10 ? -7.727 -17.203 15.195 1 42.38 10 LEU B O 1
ATO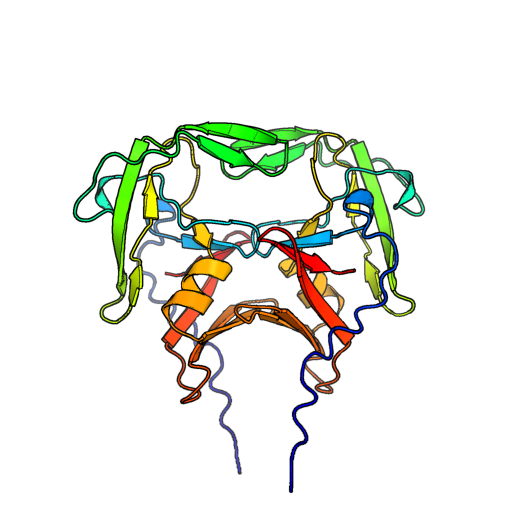M 1090 N N . LEU B 1 11 ? -7.895 -17.688 13.203 1 37.88 11 LEU B N 1
ATOM 1091 C CA . LEU B 1 11 ? -7.418 -19.031 13.555 1 37.88 11 LEU B CA 1
ATOM 1092 C C . LEU B 1 11 ? -5.922 -19 13.844 1 37.88 11 LEU B C 1
ATOM 1094 O O . LEU B 1 11 ? -5.121 -18.609 13 1 37.88 11 LEU B O 1
ATOM 1098 N N . SER B 1 12 ? -5.594 -18.734 15.117 1 39.69 12 SER B N 1
ATOM 1099 C CA . SER B 1 12 ? -4.23 -18.859 15.625 1 39.69 12 SER B CA 1
ATOM 1100 C C . SER B 1 12 ? -3.664 -20.25 15.344 1 39.69 12 SER B C 1
ATOM 1102 O O . SER B 1 12 ? -3.887 -21.188 16.109 1 39.69 12 SER B O 1
ATOM 1104 N N . SER B 1 13 ? -3.922 -20.922 14.289 1 41.25 13 SER B N 1
ATOM 1105 C CA . SER B 1 13 ? -3.025 -22.062 14.352 1 41.25 13 SER B CA 1
ATOM 1106 C C . SER B 1 13 ? -1.58 -21.625 14.562 1 41.25 13 SER B C 1
ATOM 1108 O O . SER B 1 13 ? -1.14 -20.625 13.992 1 41.25 13 SER B O 1
ATOM 1110 N N . ASN B 1 14 ? -0.974 -21.875 15.664 1 42.06 14 ASN B N 1
ATOM 1111 C CA . ASN B 1 14 ? 0.425 -21.797 16.078 1 42.06 14 ASN B CA 1
ATOM 1112 C C . ASN B 1 14 ? 1.362 -22.203 14.938 1 42.06 14 ASN B C 1
ATOM 1114 O O . ASN B 1 14 ? 2.436 -22.75 15.18 1 42.06 14 ASN B O 1
ATOM 1118 N N . SER B 1 15 ? 0.903 -22.578 13.773 1 48.59 15 SER B N 1
ATOM 1119 C CA . SER B 1 15 ? 1.982 -23 12.891 1 48.59 15 SER B CA 1
ATOM 1120 C C . SER B 1 15 ? 3.031 -21.906 12.734 1 48.59 15 SER B C 1
ATOM 1122 O O . SER B 1 15 ? 2.715 -20.719 12.844 1 48.59 15 SER B O 1
ATOM 1124 N N . ASP B 1 16 ? 4.352 -22.234 12.82 1 54.19 16 ASP B N 1
ATOM 1125 C CA . ASP B 1 16 ? 5.57 -21.438 12.734 1 54.19 16 ASP B CA 1
ATOM 1126 C C . ASP B 1 16 ? 5.449 -20.359 11.664 1 54.19 16 ASP B C 1
ATOM 1128 O O . ASP B 1 16 ? 5.188 -20.656 10.5 1 54.19 16 ASP B O 1
ATOM 1132 N N . PHE B 1 17 ? 4.992 -19.312 12.078 1 62.97 17 PHE B N 1
ATOM 1133 C CA . PHE B 1 17 ? 4.938 -18.125 11.242 1 62.97 17 PHE B CA 1
ATOM 1134 C C . PHE B 1 17 ? 6.246 -17.938 10.484 1 62.97 17 PHE B C 1
ATOM 1136 O O . PHE B 1 17 ? 7.32 -17.938 11.078 1 62.97 17 PHE B O 1
ATOM 1143 N N . ASN B 1 18 ? 6.18 -18.203 9.172 1 79.69 18 ASN B N 1
ATOM 1144 C CA . ASN B 1 18 ? 7.359 -17.984 8.344 1 79.69 18 ASN B CA 1
ATOM 1145 C C . ASN B 1 18 ? 7.203 -16.734 7.469 1 79.69 18 ASN B C 1
ATOM 1147 O O . ASN B 1 18 ? 6.387 -16.719 6.543 1 79.69 18 ASN B O 1
ATOM 1151 N N . TRP B 1 19 ? 7.93 -15.602 7.805 1 80.19 19 TRP B N 1
ATOM 1152 C CA . TRP B 1 19 ? 7.891 -14.336 7.082 1 80.19 19 TRP B CA 1
ATOM 1153 C C . TRP B 1 19 ? 8.164 -14.555 5.594 1 80.19 19 TRP B C 1
ATOM 1155 O O . TRP B 1 19 ? 7.645 -13.812 4.754 1 80.19 19 TRP B O 1
ATOM 1165 N N . LYS B 1 20 ? 8.859 -15.625 5.309 1 82.25 20 LYS B N 1
ATOM 1166 C CA . LYS B 1 20 ? 9.305 -15.852 3.938 1 82.25 20 LYS B CA 1
ATOM 1167 C C . LYS B 1 20 ? 8.125 -16.219 3.033 1 82.25 20 LYS B C 1
ATOM 1169 O O . LYS B 1 20 ? 8.148 -15.93 1.833 1 82.25 20 LYS B O 1
ATOM 1174 N N . ASP B 1 21 ? 7.086 -16.641 3.615 1 88.38 21 ASP B N 1
ATOM 1175 C CA . ASP B 1 21 ? 5.949 -17.109 2.822 1 88.38 21 ASP B CA 1
ATOM 1176 C C . ASP B 1 21 ? 4.836 -16.062 2.795 1 88.38 21 ASP B C 1
ATOM 1178 O O . ASP B 1 21 ? 3.828 -16.25 2.107 1 88.38 21 ASP B O 1
ATOM 1182 N N . MET B 1 22 ? 5.07 -14.953 3.488 1 93.94 22 MET B N 1
ATOM 1183 C CA . MET B 1 22 ? 3.998 -13.969 3.609 1 93.94 22 MET B CA 1
ATOM 1184 C C . MET B 1 22 ? 4.082 -12.93 2.494 1 93.94 22 MET B C 1
ATOM 1186 O O . MET B 1 22 ? 5.16 -12.68 1.954 1 93.94 22 MET B O 1
ATOM 1190 N N . TRP B 1 23 ? 2.908 -12.508 2.152 1 97.25 23 TRP B N 1
ATOM 1191 C CA . TRP B 1 23 ? 2.787 -11.445 1.16 1 97.25 23 TRP B CA 1
ATOM 1192 C C . TRP B 1 23 ? 2.25 -10.164 1.795 1 97.25 23 TRP B C 1
ATOM 1194 O O . TRP B 1 23 ? 1.161 -10.164 2.371 1 97.25 23 TRP B O 1
ATOM 1204 N N . ILE B 1 24 ? 3.055 -9.094 1.743 1 97.56 24 ILE B N 1
ATOM 1205 C CA . ILE B 1 24 ? 2.566 -7.797 2.201 1 97.56 24 ILE B CA 1
ATOM 1206 C C . ILE B 1 24 ? 1.532 -7.258 1.215 1 97.56 24 ILE B C 1
ATOM 1208 O O . ILE B 1 24 ? 1.794 -7.18 0.012 1 97.56 24 ILE B O 1
ATOM 1212 N N . ILE B 1 25 ? 0.337 -6.992 1.678 1 98.56 25 ILE B N 1
ATOM 1213 C CA . ILE B 1 25 ? -0.697 -6.359 0.865 1 98.56 25 ILE B CA 1
ATOM 1214 C C . ILE B 1 25 ? -0.369 -4.883 0.67 1 98.56 25 ILE B C 1
ATOM 1216 O O . ILE B 1 25 ? -0.316 -4.117 1.638 1 98.56 25 ILE B O 1
ATOM 1220 N N . ASP B 1 26 ? -0.125 -4.484 -0.585 1 98.31 26 ASP B N 1
ATOM 1221 C CA . ASP B 1 26 ? 0.517 -3.199 -0.844 1 98.31 26 ASP B CA 1
ATOM 1222 C C . ASP B 1 26 ? -0.21 -2.434 -1.948 1 98.31 26 ASP B C 1
ATOM 1224 O O . ASP B 1 26 ? -0.061 -2.748 -3.131 1 98.31 26 ASP B O 1
ATOM 1228 N N . SER B 1 27 ? -0.902 -1.365 -1.603 1 98.38 27 SER B N 1
ATOM 1229 C CA . SER B 1 27 ? -1.622 -0.541 -2.568 1 98.38 27 SER B CA 1
ATOM 1230 C C . SER B 1 27 ? -0.678 0.411 -3.293 1 98.38 27 SER B C 1
ATOM 1232 O O . SER B 1 27 ? -1.055 1.024 -4.293 1 98.38 27 SER B O 1
ATOM 1234 N N . GLY B 1 28 ? 0.554 0.515 -2.871 1 97.38 28 GLY B N 1
ATOM 1235 C CA . GLY B 1 28 ? 1.557 1.338 -3.529 1 97.38 28 GLY B CA 1
ATOM 1236 C C . GLY B 1 28 ? 2.363 0.58 -4.566 1 97.38 28 GLY B C 1
ATOM 1237 O O . GLY B 1 28 ? 3.084 1.184 -5.363 1 97.38 28 GLY B O 1
ATOM 1238 N N . ALA B 1 29 ? 2.287 -0.692 -4.523 1 97.25 29 ALA B N 1
ATOM 1239 C CA . ALA B 1 29 ? 3.008 -1.51 -5.496 1 97.25 29 ALA B CA 1
ATOM 1240 C C . ALA B 1 29 ? 2.238 -1.604 -6.812 1 97.25 29 ALA B C 1
ATOM 1242 O O . ALA B 1 29 ? 1.051 -1.934 -6.82 1 97.25 29 ALA B O 1
ATOM 1243 N N . THR B 1 30 ? 2.893 -1.463 -7.914 1 95.75 30 THR B N 1
ATOM 1244 C CA . THR B 1 30 ? 2.254 -1.506 -9.227 1 95.75 30 THR B CA 1
ATOM 1245 C C . THR B 1 30 ? 2.133 -2.943 -9.719 1 95.75 30 THR B C 1
ATOM 1247 O O . THR B 1 30 ? 1.31 -3.24 -10.586 1 95.75 30 THR B O 1
ATOM 1250 N N . ASP B 1 31 ? 2.957 -3.768 -9.211 1 97.31 31 ASP B N 1
ATOM 1251 C CA . ASP B 1 31 ? 2.994 -5.172 -9.617 1 97.31 31 ASP B CA 1
ATOM 1252 C C . ASP B 1 31 ? 3.086 -6.09 -8.406 1 97.31 31 ASP B C 1
ATOM 1254 O O . ASP B 1 31 ? 3.555 -5.68 -7.34 1 97.31 31 ASP B O 1
ATOM 1258 N N . HIS B 1 32 ? 2.566 -7.32 -8.633 1 98.5 32 HIS B N 1
ATOM 1259 C CA . HIS B 1 32 ? 2.99 -8.359 -7.707 1 98.5 32 HIS B CA 1
ATOM 1260 C C . HIS B 1 32 ? 4.48 -8.648 -7.844 1 98.5 32 HIS B C 1
ATOM 1262 O O . HIS B 1 32 ? 5.008 -8.695 -8.961 1 98.5 32 HIS B O 1
ATOM 1268 N N . MET B 1 33 ? 5.105 -8.859 -6.711 1 98.5 33 MET B N 1
ATOM 1269 C CA . MET B 1 33 ? 6.543 -9.117 -6.762 1 98.5 33 MET B CA 1
ATOM 1270 C C . MET B 1 33 ? 6.953 -10.133 -5.691 1 98.5 33 MET B C 1
ATOM 1272 O O . MET B 1 33 ? 6.418 -10.117 -4.582 1 98.5 33 MET B O 1
ATOM 1276 N N . THR B 1 34 ? 7.871 -10.938 -6.008 1 98.38 34 THR B N 1
ATOM 1277 C CA . THR B 1 34 ? 8.438 -11.891 -5.055 1 98.38 34 THR B CA 1
ATOM 1278 C C . THR B 1 34 ? 9.961 -11.914 -5.148 1 98.38 34 THR B C 1
ATOM 1280 O O . THR B 1 34 ? 10.523 -11.594 -6.199 1 98.38 34 THR B O 1
ATOM 1283 N N . ASN B 1 35 ? 10.586 -12.18 -4.051 1 97.94 35 ASN B N 1
ATOM 1284 C CA . ASN B 1 35 ? 12.039 -12.32 -4.023 1 97.94 35 ASN B CA 1
ATOM 1285 C C . ASN B 1 35 ? 12.469 -13.773 -4.156 1 97.94 35 ASN B C 1
ATOM 1287 O O . ASN B 1 35 ? 13.664 -14.078 -4.215 1 97.94 35 ASN B O 1
ATOM 1291 N N . ASN B 1 36 ? 11.492 -14.703 -4.242 1 97.38 36 ASN B N 1
ATOM 1292 C CA . ASN B 1 36 ? 11.766 -16.141 -4.227 1 97.38 36 ASN B CA 1
ATOM 1293 C C . ASN B 1 36 ? 11.32 -16.812 -5.52 1 97.38 36 ASN B C 1
ATOM 1295 O O . ASN B 1 36 ? 10.117 -16.969 -5.758 1 97.38 36 ASN B O 1
ATOM 1299 N N . PRO B 1 37 ? 12.297 -17.266 -6.34 1 97.06 37 PRO B N 1
ATOM 1300 C CA . PRO B 1 37 ? 11.922 -17.891 -7.605 1 97.06 37 PRO B CA 1
ATOM 1301 C C . PRO B 1 37 ? 11.109 -19.172 -7.41 1 97.06 37 PRO B C 1
ATOM 1303 O O . PRO B 1 37 ? 10.352 -19.562 -8.297 1 97.06 37 PRO B O 1
ATOM 1306 N N . SER B 1 38 ? 11.211 -19.797 -6.285 1 96.81 38 SER B N 1
ATOM 1307 C CA . SER B 1 38 ? 10.516 -21.062 -6.035 1 96.81 38 SER B CA 1
ATOM 1308 C C . SER B 1 38 ? 9.008 -20.844 -5.934 1 96.81 38 SER B C 1
ATOM 1310 O O . SER B 1 38 ? 8.234 -21.797 -6.02 1 96.81 38 SER B O 1
ATOM 1312 N N . ASN B 1 39 ? 8.602 -19.625 -5.699 1 96.12 39 ASN B N 1
ATOM 1313 C CA . ASN B 1 39 ? 7.18 -19.297 -5.641 1 96.12 39 ASN B CA 1
ATOM 1314 C C . ASN B 1 39 ? 6.547 -19.297 -7.031 1 96.12 39 ASN B C 1
ATOM 1316 O O . ASN B 1 39 ? 5.324 -19.375 -7.16 1 96.12 39 ASN B O 1
ATOM 1320 N N . ILE B 1 40 ? 7.371 -19.203 -8.133 1 97.88 40 ILE B N 1
ATOM 1321 C CA . ILE B 1 40 ? 6.855 -18.844 -9.453 1 97.88 40 ILE B CA 1
ATOM 1322 C C . ILE B 1 40 ? 6.754 -20.094 -10.32 1 97.88 40 ILE B C 1
ATOM 1324 O O . ILE B 1 40 ? 7.715 -20.859 -10.43 1 97.88 40 ILE B O 1
ATOM 1328 N N . HIS B 1 41 ? 5.586 -20.188 -10.852 1 97.56 41 HIS B N 1
ATOM 1329 C CA . HIS B 1 41 ? 5.387 -21.203 -11.891 1 97.56 41 HIS B CA 1
ATOM 1330 C C . HIS B 1 41 ? 5.711 -20.641 -13.273 1 97.56 41 HIS B C 1
ATOM 1332 O O . HIS B 1 41 ? 5.289 -19.531 -13.609 1 97.56 41 HIS B O 1
ATOM 1338 N N . HIS B 1 42 ? 6.492 -21.359 -14.055 1 95.56 42 HIS B N 1
ATOM 1339 C CA . HIS B 1 42 ? 6.809 -21.016 -15.43 1 95.56 42 HIS B CA 1
ATOM 1340 C C . HIS B 1 42 ? 7.559 -19.688 -15.5 1 95.56 42 HIS B C 1
ATOM 1342 O O . HIS B 1 42 ? 7.164 -18.781 -16.25 1 95.56 42 HIS B O 1
ATOM 1348 N N . LEU B 1 43 ? 8.586 -19.594 -14.789 1 97.19 43 LEU B N 1
ATOM 1349 C CA . LEU B 1 43 ? 9.422 -18.391 -14.781 1 97.19 43 LEU B CA 1
ATOM 1350 C C . LEU B 1 43 ? 10 -18.125 -16.172 1 97.19 43 LEU B C 1
ATOM 1352 O O . LEU B 1 43 ? 10.648 -19 -16.75 1 97.19 43 LEU B O 1
ATOM 1356 N N . THR B 1 44 ? 9.727 -16.953 -16.688 1 97.38 44 THR B N 1
ATOM 1357 C CA . THR B 1 44 ? 10.188 -16.578 -18.016 1 97.38 44 THR B CA 1
ATOM 1358 C C . THR B 1 44 ? 10.836 -15.195 -17.984 1 97.38 44 THR B C 1
ATOM 1360 O O . THR B 1 44 ? 10.531 -14.383 -17.109 1 97.38 44 THR B O 1
ATOM 1363 N N . PRO B 1 45 ? 11.75 -14.961 -18.938 1 95.75 45 PRO B N 1
ATOM 1364 C CA . PRO B 1 45 ? 12.281 -13.602 -19.047 1 95.75 45 PRO B CA 1
ATOM 1365 C C . PRO B 1 45 ? 11.219 -12.586 -19.453 1 95.75 45 PRO B C 1
ATOM 1367 O O . PRO B 1 45 ? 10.234 -12.945 -20.109 1 95.75 45 PRO B O 1
ATOM 1370 N N . VAL B 1 46 ? 11.359 -11.414 -18.906 1 94.81 46 VAL B N 1
ATOM 1371 C CA . VAL B 1 46 ? 10.445 -10.352 -19.297 1 94.81 46 VAL B CA 1
ATOM 1372 C C . VAL B 1 46 ? 11.227 -9.172 -19.875 1 94.81 46 VAL B C 1
ATOM 1374 O O . VAL B 1 46 ? 12.43 -9.031 -19.609 1 94.81 46 VAL B O 1
ATOM 1377 N N . ARG B 1 47 ? 10.555 -8.312 -20.578 1 93.69 47 ARG B N 1
ATOM 1378 C CA . ARG B 1 47 ? 11.172 -7.172 -21.25 1 93.69 47 ARG B CA 1
ATOM 1379 C C . ARG B 1 47 ? 11.492 -6.062 -20.25 1 93.69 47 ARG B C 1
ATOM 1381 O O . ARG B 1 47 ? 12.562 -5.453 -20.312 1 93.69 47 ARG B O 1
ATOM 1388 N N . ARG B 1 48 ? 10.625 -5.805 -19.312 1 93.38 48 ARG B N 1
ATOM 1389 C CA . ARG B 1 48 ? 10.859 -4.781 -18.297 1 93.38 48 ARG B CA 1
ATOM 1390 C C . ARG B 1 48 ? 12.062 -5.137 -17.438 1 93.38 48 ARG B C 1
ATOM 1392 O O . ARG B 1 48 ? 12.156 -6.254 -16.922 1 93.38 48 ARG B O 1
ATOM 1399 N N . SER B 1 49 ? 12.969 -4.117 -17.297 1 92.88 49 SER B N 1
ATOM 1400 C CA . SER B 1 49 ? 14.25 -4.449 -16.688 1 92.88 49 SER B CA 1
ATOM 1401 C C . SER B 1 49 ? 14.242 -4.141 -15.188 1 92.88 49 SER B C 1
ATOM 1403 O O . SER B 1 49 ? 15.07 -4.656 -14.438 1 92.88 49 SER B O 1
ATOM 1405 N N . GLY B 1 50 ? 13.367 -3.223 -14.789 1 97.06 50 GLY B N 1
ATOM 1406 C CA . GLY B 1 50 ? 13.422 -2.879 -13.383 1 97.06 50 GLY B CA 1
ATOM 1407 C C . GLY B 1 50 ? 12.117 -2.318 -12.852 1 97.06 50 GLY B C 1
ATOM 1408 O O . GLY B 1 50 ? 11.195 -2.041 -13.617 1 97.06 50 GLY B O 1
ATOM 1409 N N . VAL B 1 51 ? 12.039 -2.268 -11.602 1 96.44 51 VAL B N 1
ATOM 1410 C CA . VAL B 1 51 ? 10.977 -1.562 -10.891 1 96.44 51 VAL B CA 1
ATOM 1411 C C . VAL B 1 51 ? 11.57 -0.406 -10.094 1 96.44 51 VAL B C 1
ATOM 1413 O O . VAL B 1 51 ? 12.742 -0.452 -9.703 1 96.44 51 VAL B O 1
ATOM 1416 N N . THR B 1 52 ? 10.766 0.635 -9.93 1 95.5 52 THR B N 1
ATOM 1417 C CA . THR B 1 52 ? 11.188 1.834 -9.219 1 95.5 52 THR B CA 1
ATOM 1418 C C . THR B 1 52 ? 10.5 1.927 -7.859 1 95.5 52 THR B C 1
ATOM 1420 O O . THR B 1 52 ? 9.305 1.663 -7.746 1 95.5 52 THR B O 1
ATOM 1423 N N . ASN B 1 53 ? 11.32 2.225 -6.832 1 95.38 53 ASN B N 1
ATOM 1424 C CA . ASN B 1 53 ? 10.719 2.371 -5.516 1 95.38 53 ASN B CA 1
ATOM 1425 C C . ASN B 1 53 ? 10.289 3.812 -5.254 1 95.38 53 ASN B C 1
ATOM 1427 O O . ASN B 1 53 ? 10.344 4.656 -6.152 1 95.38 53 ASN B O 1
ATOM 1431 N N . ALA B 1 54 ? 9.844 4.082 -4.074 1 93.06 54 ALA B N 1
ATOM 1432 C CA . ALA B 1 54 ? 9.273 5.371 -3.695 1 93.06 54 ALA B CA 1
ATOM 1433 C C . ALA B 1 54 ? 10.328 6.473 -3.721 1 93.06 54 ALA B C 1
ATOM 1435 O O . ALA B 1 54 ? 10 7.66 -3.734 1 93.06 54 ALA B O 1
ATOM 1436 N N . ASN B 1 55 ? 11.594 6.094 -3.768 1 93.44 55 ASN B N 1
ATOM 1437 C CA . ASN B 1 55 ? 12.672 7.074 -3.791 1 93.44 55 ASN B CA 1
ATOM 1438 C C . ASN B 1 55 ? 13.203 7.289 -5.207 1 93.44 55 ASN B C 1
ATOM 1440 O O . ASN B 1 55 ? 14.102 8.102 -5.418 1 93.44 55 ASN B O 1
ATOM 1444 N N . GLY B 1 56 ? 12.695 6.496 -6.074 1 93.5 56 GLY B N 1
ATOM 1445 C CA . GLY B 1 56 ? 13.148 6.633 -7.449 1 93.5 56 GLY B CA 1
ATOM 1446 C C . GLY B 1 56 ? 14.281 5.684 -7.805 1 93.5 56 GLY B C 1
ATOM 1447 O O . GLY B 1 56 ? 14.805 5.73 -8.914 1 93.5 56 GLY B O 1
ATOM 1448 N N . ASP B 1 57 ? 14.656 4.898 -6.836 1 94.06 57 ASP B N 1
ATOM 1449 C CA . ASP B 1 57 ? 15.68 3.904 -7.121 1 94.06 57 ASP B CA 1
ATOM 1450 C C . ASP B 1 57 ? 15.117 2.758 -7.957 1 94.06 57 ASP B C 1
ATOM 1452 O O . ASP B 1 57 ? 13.984 2.33 -7.75 1 94.06 57 ASP B O 1
ATOM 1456 N N . SER B 1 58 ? 15.93 2.26 -8.812 1 95.5 58 SER B N 1
ATOM 1457 C CA . SER B 1 58 ? 15.523 1.149 -9.664 1 95.5 58 SER B CA 1
ATOM 1458 C C . SER B 1 58 ? 16.172 -0.159 -9.219 1 95.5 58 SER B C 1
ATOM 1460 O O . SER B 1 58 ? 17.344 -0.183 -8.836 1 95.5 58 SER B O 1
ATOM 1462 N N . TYR B 1 59 ? 15.383 -1.211 -9.242 1 96.81 59 TYR B N 1
ATOM 1463 C CA . TYR B 1 59 ? 15.859 -2.551 -8.914 1 96.81 59 TYR B CA 1
ATOM 1464 C C . TYR B 1 59 ? 15.57 -3.525 -10.047 1 96.81 59 TYR B C 1
ATOM 1466 O O . TYR B 1 59 ? 14.508 -3.461 -10.672 1 96.81 59 TYR B O 1
ATOM 1474 N N . PRO B 1 60 ? 16.438 -4.473 -10.242 1 97.56 60 PRO B N 1
ATOM 1475 C CA . PRO B 1 60 ? 16.312 -5.352 -11.406 1 97.56 60 PRO B CA 1
ATOM 1476 C C . PRO B 1 60 ? 15.188 -6.375 -11.258 1 97.56 60 PRO B C 1
ATOM 1478 O O . PRO B 1 60 ? 15 -6.934 -10.172 1 97.56 60 PRO B O 1
ATOM 1481 N N . ILE B 1 61 ? 14.453 -6.543 -12.336 1 98.31 61 ILE B N 1
ATOM 1482 C CA . ILE B 1 61 ? 13.539 -7.664 -12.531 1 98.31 61 ILE B CA 1
ATOM 1483 C C . ILE B 1 61 ? 14.25 -8.797 -13.258 1 98.31 61 ILE B C 1
ATOM 1485 O O . ILE B 1 61 ? 14.859 -8.586 -14.312 1 98.31 61 ILE B O 1
ATOM 1489 N N . THR B 1 62 ? 14.148 -9.992 -12.703 1 98.19 62 THR B N 1
ATOM 1490 C CA . THR B 1 62 ? 14.93 -11.062 -13.312 1 98.19 62 THR B CA 1
ATOM 1491 C C . THR B 1 62 ? 14.016 -12.086 -13.984 1 98.19 62 THR B C 1
ATOM 1493 O O . THR B 1 62 ? 14.484 -13.062 -14.562 1 98.19 62 THR B O 1
ATOM 1496 N N . GLY B 1 63 ? 12.766 -11.922 -13.961 1 98.19 63 GLY B N 1
ATOM 1497 C CA . GLY B 1 63 ? 11.766 -12.773 -14.602 1 98.19 63 GLY B CA 1
ATOM 1498 C C . GLY B 1 63 ? 10.367 -12.547 -14.078 1 98.19 63 GLY B C 1
ATOM 1499 O O . GLY B 1 63 ? 10.133 -11.648 -13.266 1 98.19 63 GLY B O 1
ATOM 1500 N N . ALA B 1 64 ? 9.461 -13.266 -14.719 1 98.5 64 ALA B N 1
ATOM 1501 C CA . ALA B 1 64 ? 8.07 -13.219 -14.273 1 98.5 64 ALA B CA 1
ATOM 1502 C C . ALA B 1 64 ? 7.367 -14.547 -14.523 1 98.5 64 ALA B C 1
ATOM 1504 O O . ALA B 1 64 ? 7.832 -15.359 -15.32 1 98.5 64 ALA B O 1
ATOM 1505 N N . GLY B 1 65 ? 6.336 -14.75 -13.789 1 98.44 65 GLY B N 1
ATOM 1506 C CA . GLY B 1 65 ? 5.488 -15.922 -13.953 1 98.44 65 GLY B CA 1
ATOM 1507 C C . GLY B 1 65 ? 4.281 -15.914 -13.031 1 98.44 65 GLY B C 1
ATOM 1508 O O . GLY B 1 65 ? 3.887 -14.859 -12.523 1 98.44 65 GLY B O 1
ATOM 1509 N N . SER B 1 66 ? 3.654 -17.078 -12.922 1 98.5 66 SER B N 1
ATOM 1510 C CA . SER B 1 66 ? 2.438 -17.156 -12.125 1 98.5 66 SER B CA 1
ATOM 1511 C C . SER B 1 66 ? 2.73 -17.672 -10.719 1 98.5 66 SER B C 1
ATOM 1513 O O . SER B 1 66 ? 3.703 -18.406 -10.508 1 98.5 66 SER B O 1
ATOM 1515 N N . VAL B 1 67 ? 1.983 -17.25 -9.773 1 98 67 VAL B N 1
ATOM 1516 C CA . VAL B 1 67 ? 2.064 -17.719 -8.391 1 98 67 VAL B CA 1
ATOM 1517 C C . VAL B 1 67 ? 0.672 -18.094 -7.895 1 98 67 VAL B C 1
ATOM 1519 O O . VAL B 1 67 ? -0.28 -17.328 -8.047 1 98 67 VAL B O 1
ATOM 1522 N N . THR B 1 68 ? 0.528 -19.234 -7.34 1 96.5 68 THR B N 1
ATOM 1523 C CA . THR B 1 68 ? -0.718 -19.672 -6.715 1 96.5 68 THR B CA 1
ATOM 1524 C C . THR B 1 68 ? -0.727 -19.328 -5.227 1 96.5 68 THR B C 1
ATOM 1526 O O . THR B 1 68 ? 0.024 -19.906 -4.445 1 96.5 68 THR B O 1
ATOM 1529 N N . LEU B 1 69 ? -1.567 -18.391 -4.906 1 94.56 69 LEU B N 1
ATOM 1530 C CA . LEU B 1 69 ? -1.665 -18 -3.506 1 94.56 69 LEU B CA 1
ATOM 1531 C C . LEU B 1 69 ? -2.539 -18.969 -2.727 1 94.56 69 LEU B C 1
ATOM 1533 O O . LEU B 1 69 ? -2.217 -19.328 -1.59 1 94.56 69 LEU B O 1
ATOM 1537 N N . THR B 1 70 ? -3.668 -19.234 -3.268 1 93.81 70 THR B N 1
ATOM 1538 C CA . THR B 1 70 ? -4.594 -20.234 -2.738 1 93.81 70 THR B CA 1
ATOM 1539 C C . THR B 1 70 ? -5.129 -21.125 -3.855 1 93.81 70 THR B C 1
ATOM 1541 O O . THR B 1 70 ? -4.797 -20.922 -5.027 1 93.81 70 THR B O 1
ATOM 1544 N N . LYS B 1 71 ? -5.945 -22.078 -3.475 1 93.75 71 LYS B N 1
ATOM 1545 C CA . LYS B 1 71 ? -6.527 -22.984 -4.465 1 93.75 71 LYS B CA 1
ATOM 1546 C C . LYS B 1 71 ? -7.324 -22.203 -5.512 1 93.75 71 LYS B C 1
ATOM 1548 O O . LYS B 1 71 ? -7.355 -22.594 -6.684 1 93.75 71 LYS B O 1
ATOM 1553 N N . SER B 1 72 ? -7.879 -21.047 -5.105 1 93.31 72 SER B N 1
ATOM 1554 C CA . SER B 1 72 ? -8.781 -20.328 -5.988 1 93.31 72 SER B CA 1
ATOM 1555 C C . SER B 1 72 ? -8.133 -19.047 -6.523 1 93.31 72 SER B C 1
ATOM 1557 O O . SER B 1 72 ? -8.711 -18.359 -7.363 1 93.31 72 SER B O 1
ATOM 1559 N N . ILE B 1 73 ? -6.922 -18.75 -6.082 1 96.19 73 ILE B N 1
ATOM 1560 C CA . ILE B 1 73 ? -6.301 -17.5 -6.48 1 96.19 73 ILE B CA 1
ATOM 1561 C C . ILE B 1 73 ? -4.906 -17.766 -7.039 1 96.19 73 ILE B C 1
ATOM 1563 O O . ILE B 1 73 ? -3.982 -18.094 -6.289 1 96.19 73 ILE B O 1
ATOM 1567 N N . THR B 1 74 ? -4.844 -17.641 -8.289 1 97.62 74 THR B N 1
ATOM 1568 C CA . THR B 1 74 ? -3.557 -17.656 -8.969 1 97.62 74 THR B CA 1
ATOM 1569 C C . THR B 1 74 ? -3.26 -16.297 -9.609 1 97.62 74 THR B C 1
ATOM 1571 O O . THR B 1 74 ? -4.059 -15.789 -10.398 1 97.62 74 THR B O 1
ATOM 1574 N N . LEU B 1 75 ? -2.109 -15.766 -9.219 1 97.81 75 LEU B N 1
ATOM 1575 C CA . LEU B 1 75 ? -1.665 -14.5 -9.789 1 97.81 75 LEU B CA 1
ATOM 1576 C C . LEU B 1 75 ? -0.987 -14.719 -11.141 1 97.81 75 LEU B C 1
ATOM 1578 O O . LEU B 1 75 ? -0.075 -15.547 -11.25 1 97.81 75 LEU B O 1
ATOM 1582 N N . ASP B 1 76 ? -1.331 -13.992 -12.094 1 94.94 76 ASP B N 1
ATOM 1583 C CA . ASP B 1 76 ? -0.896 -14.242 -13.469 1 94.94 76 ASP B CA 1
ATOM 1584 C C . ASP B 1 76 ? 0.526 -13.734 -13.695 1 94.94 76 ASP B C 1
ATOM 1586 O O . ASP B 1 76 ? 1.336 -14.398 -14.336 1 94.94 76 ASP B O 1
ATOM 1590 N N . THR B 1 77 ? 0.865 -12.578 -13.312 1 96.31 77 THR B N 1
ATOM 1591 C CA . THR B 1 77 ? 2.146 -11.938 -13.578 1 96.31 77 THR B CA 1
ATOM 1592 C C . THR B 1 77 ? 2.756 -11.391 -12.281 1 96.31 77 THR B C 1
ATOM 1594 O O . THR B 1 77 ? 2.408 -10.297 -11.836 1 96.31 77 THR B O 1
ATOM 1597 N N . VAL B 1 78 ? 3.625 -12.266 -11.828 1 98.69 78 VAL B N 1
ATOM 1598 C CA . VAL B 1 78 ? 4.395 -11.883 -10.648 1 98.69 78 VAL B CA 1
ATOM 1599 C C . VAL B 1 78 ? 5.855 -11.664 -11.031 1 98.69 78 VAL B C 1
ATOM 1601 O O . VAL B 1 78 ? 6.48 -12.531 -11.648 1 98.69 78 VAL B O 1
ATOM 1604 N N . LEU B 1 79 ? 6.344 -10.523 -10.727 1 98.69 79 LEU B N 1
ATOM 1605 C CA . LEU B 1 79 ? 7.73 -10.195 -11.047 1 98.69 79 LEU B CA 1
ATOM 1606 C C . LEU B 1 79 ? 8.688 -10.797 -10.023 1 98.69 79 LEU B C 1
ATOM 1608 O O . LEU B 1 79 ? 8.406 -10.773 -8.82 1 98.69 79 LEU B O 1
ATOM 1612 N N . LEU B 1 80 ? 9.727 -11.312 -10.531 1 98.62 80 LEU B N 1
ATOM 1613 C CA . LEU B 1 80 ? 10.828 -11.734 -9.672 1 98.62 80 LEU B CA 1
ATOM 1614 C C . LEU B 1 80 ? 11.82 -10.602 -9.445 1 98.62 80 LEU B C 1
ATOM 1616 O O . LEU B 1 80 ? 12.492 -10.172 -10.383 1 98.62 80 LEU B O 1
ATOM 1620 N N . VAL B 1 81 ? 11.883 -10.109 -8.219 1 98.56 81 VAL B N 1
ATOM 1621 C CA . VAL B 1 81 ? 12.805 -9.07 -7.777 1 98.56 81 VAL B CA 1
ATOM 1622 C C . VAL B 1 81 ? 13.617 -9.57 -6.59 1 98.56 81 VAL B C 1
ATOM 1624 O O . VAL B 1 81 ? 13.234 -9.375 -5.434 1 98.56 81 VAL B O 1
ATOM 1627 N N . PRO B 1 82 ? 14.789 -10.047 -6.828 1 97.44 82 PRO B N 1
ATOM 1628 C CA . PRO B 1 82 ? 15.531 -10.781 -5.797 1 97.44 82 PRO B CA 1
ATOM 1629 C C . PRO B 1 82 ? 15.945 -9.891 -4.629 1 97.44 82 PRO B C 1
ATOM 1631 O O . PRO B 1 82 ? 16.141 -10.375 -3.514 1 97.44 82 PRO B O 1
ATOM 1634 N N . SER B 1 83 ? 16.016 -8.633 -4.797 1 97.19 83 SER B N 1
ATOM 1635 C CA . SER B 1 83 ? 16.531 -7.734 -3.773 1 97.19 83 SER B CA 1
ATOM 1636 C C . SER B 1 83 ? 15.461 -7.395 -2.744 1 97.19 83 SER B C 1
ATOM 1638 O O . SER B 1 83 ? 15.758 -6.812 -1.699 1 97.19 83 SER B O 1
ATOM 1640 N N . LEU B 1 84 ? 14.258 -7.801 -2.992 1 97.12 84 LEU B N 1
ATOM 1641 C CA . LEU B 1 84 ? 13.172 -7.477 -2.068 1 97.12 84 LEU B CA 1
ATOM 1642 C C . LEU B 1 84 ? 13.367 -8.18 -0.732 1 97.12 84 LEU B C 1
ATOM 1644 O O . LEU B 1 84 ? 13.82 -9.328 -0.692 1 97.12 84 LEU B O 1
ATOM 1648 N N . SER B 1 85 ? 12.961 -7.477 0.33 1 95.5 85 SER B N 1
ATOM 1649 C CA . SER B 1 85 ? 12.992 -8.094 1.651 1 95.5 85 SER B CA 1
ATOM 1650 C C . SER B 1 85 ? 11.75 -8.945 1.895 1 95.5 85 SER B C 1
ATOM 1652 O O . SER B 1 85 ? 11.781 -9.867 2.713 1 95.5 85 SER B O 1
ATOM 1654 N N . HIS B 1 86 ? 10.648 -8.664 1.198 1 95.44 86 HIS B N 1
ATOM 1655 C CA . HIS B 1 86 ? 9.367 -9.344 1.357 1 95.44 86 HIS B CA 1
ATOM 1656 C C . HIS B 1 86 ? 8.633 -9.461 0.023 1 95.44 86 HIS B C 1
ATOM 1658 O O . HIS B 1 86 ? 8.93 -8.727 -0.919 1 95.44 86 HIS B O 1
ATOM 1664 N N . ASN B 1 87 ? 7.727 -10.469 -0.004 1 97.44 87 ASN B N 1
ATOM 1665 C CA . ASN B 1 87 ? 6.805 -10.523 -1.132 1 97.44 87 ASN B CA 1
ATOM 1666 C C . ASN B 1 87 ? 5.75 -9.422 -1.048 1 97.44 87 ASN B C 1
ATOM 1668 O O . ASN B 1 87 ? 5.27 -9.102 0.04 1 97.44 87 ASN B O 1
ATOM 1672 N N . LEU B 1 88 ? 5.414 -8.891 -2.219 1 98.12 88 LEU B N 1
ATOM 1673 C CA . LEU B 1 88 ? 4.434 -7.812 -2.281 1 98.12 88 LEU B CA 1
ATOM 1674 C C . LEU B 1 88 ? 3.221 -8.227 -3.107 1 98.12 88 LEU B C 1
ATOM 1676 O O . LEU B 1 88 ? 3.369 -8.703 -4.238 1 98.12 88 LEU B O 1
ATOM 1680 N N . LEU B 1 89 ? 2.064 -8.133 -2.533 1 98.56 89 LEU B N 1
ATOM 1681 C CA . LEU B 1 89 ? 0.802 -8.32 -3.24 1 98.56 89 LEU B CA 1
ATOM 1682 C C . LEU B 1 89 ? 0.224 -6.977 -3.678 1 98.56 89 LEU B C 1
ATOM 1684 O O . LEU B 1 89 ? -0.178 -6.168 -2.84 1 98.56 89 LEU B O 1
ATOM 1688 N N . SER B 1 90 ? 0.233 -6.766 -4.93 1 98.31 90 SER B N 1
ATOM 1689 C CA . SER B 1 90 ? -0.3 -5.523 -5.484 1 98.31 90 SER B CA 1
ATOM 1690 C C . SER B 1 90 ? -1.823 -5.496 -5.414 1 98.31 90 SER B C 1
ATOM 1692 O O . SER B 1 90 ? -2.496 -6.289 -6.074 1 98.31 90 SER B O 1
ATOM 1694 N N . VAL B 1 91 ? -2.33 -4.523 -4.727 1 98.5 91 VAL B N 1
ATOM 1695 C CA . VAL B 1 91 ? -3.777 -4.379 -4.598 1 98.5 91 VAL B CA 1
ATOM 1696 C C . VAL B 1 91 ? -4.387 -4.047 -5.961 1 98.5 91 VAL B C 1
ATOM 1698 O O . VAL B 1 91 ? -5.434 -4.582 -6.324 1 98.5 91 VAL B O 1
ATOM 1701 N N . LYS B 1 92 ? -3.723 -3.205 -6.699 1 97.62 92 LYS B N 1
ATOM 1702 C CA . LYS B 1 92 ? -4.219 -2.822 -8.016 1 97.62 92 LYS B CA 1
ATOM 1703 C C . LYS B 1 92 ? -4.363 -4.043 -8.93 1 97.62 92 LYS B C 1
ATOM 1705 O O . LYS B 1 92 ? -5.414 -4.246 -9.539 1 97.62 92 LYS B O 1
ATOM 1710 N N . GLN B 1 93 ? -3.375 -4.887 -8.984 1 97.75 93 GLN B N 1
ATOM 1711 C CA . GLN B 1 93 ? -3.396 -6.031 -9.891 1 97.75 93 GLN B CA 1
ATOM 1712 C C . GLN B 1 93 ? -4.434 -7.062 -9.445 1 97.75 93 GLN B C 1
ATOM 1714 O O . GLN B 1 93 ? -5.164 -7.605 -10.273 1 97.75 93 GLN B O 1
ATOM 1719 N N . ILE B 1 94 ? -4.473 -7.324 -8.172 1 98.25 94 ILE B N 1
ATOM 1720 C CA . ILE B 1 94 ? -5.355 -8.398 -7.73 1 98.25 94 ILE B CA 1
ATOM 1721 C C . ILE B 1 94 ? -6.812 -7.957 -7.871 1 98.25 94 ILE B C 1
ATOM 1723 O O . ILE B 1 94 ? -7.676 -8.758 -8.219 1 98.25 94 ILE B O 1
ATOM 1727 N N . THR B 1 95 ? -7.129 -6.715 -7.523 1 98.25 95 THR B N 1
ATOM 1728 C CA . THR B 1 95 ? -8.508 -6.246 -7.645 1 98.25 95 THR B CA 1
ATOM 1729 C C . THR B 1 95 ? -8.961 -6.281 -9.102 1 98.25 95 THR B C 1
ATOM 1731 O O . THR B 1 95 ? -10.109 -6.617 -9.391 1 98.25 95 THR B O 1
ATOM 1734 N N . LYS B 1 96 ? -8.078 -5.922 -10.023 1 97.81 96 LYS B N 1
ATOM 1735 C CA . LYS B 1 96 ? -8.422 -5.945 -11.445 1 97.81 96 LYS B CA 1
ATOM 1736 C C . LYS B 1 96 ? -8.594 -7.379 -11.938 1 97.81 96 LYS B C 1
ATOM 1738 O O . LYS B 1 96 ? -9.562 -7.68 -12.641 1 97.81 96 LYS B O 1
ATOM 1743 N N . GLN B 1 97 ? -7.672 -8.195 -11.594 1 97.94 97 GLN B N 1
ATOM 1744 C CA . GLN B 1 97 ? -7.68 -9.57 -12.086 1 97.94 97 GLN B CA 1
ATOM 1745 C C . GLN B 1 97 ? -8.922 -10.32 -11.609 1 97.94 97 GLN B C 1
ATOM 1747 O O . GLN B 1 97 ? -9.508 -11.102 -12.359 1 97.94 97 GLN B O 1
ATOM 1752 N N . PHE B 1 98 ? -9.336 -10.055 -10.344 1 97.88 98 PHE B N 1
ATOM 1753 C CA . PHE B 1 98 ? -10.383 -10.875 -9.766 1 97.88 98 PHE B CA 1
ATOM 1754 C C . PHE B 1 98 ? -11.664 -10.07 -9.57 1 97.88 98 PHE B C 1
ATOM 1756 O O . PHE B 1 98 ? -12.625 -10.562 -8.984 1 97.88 98 PHE B O 1
ATOM 1763 N N . TYR B 1 99 ? -11.711 -8.875 -10.117 1 98 99 TYR B N 1
ATOM 1764 C CA . TYR B 1 99 ? -12.852 -7.98 -10 1 98 99 TYR B CA 1
ATOM 1765 C C . TYR B 1 99 ? -13.391 -7.973 -8.578 1 98 99 TYR B C 1
ATOM 1767 O O . TYR B 1 99 ? -14.578 -8.227 -8.352 1 98 99 TYR B O 1
ATOM 1775 N N . CYS B 1 100 ? -12.555 -7.648 -7.66 1 98.38 100 CYS B N 1
ATOM 1776 C CA . CYS B 1 100 ? -12.852 -7.594 -6.234 1 98.38 100 CYS B CA 1
ATOM 1777 C C . CYS B 1 100 ? -12.406 -6.266 -5.633 1 98.38 100 CYS B C 1
ATOM 1779 O O . CYS B 1 100 ? -11.781 -5.453 -6.312 1 98.38 100 CYS B O 1
ATOM 1781 N N . CYS B 1 101 ? -12.867 -5.973 -4.477 1 98.75 101 CYS B N 1
ATOM 1782 C CA . CYS B 1 101 ? -12.352 -4.859 -3.689 1 98.75 101 CYS B CA 1
ATOM 1783 C C . CYS B 1 101 ? -11.625 -5.359 -2.447 1 98.75 101 CYS B C 1
ATOM 1785 O O . CYS B 1 101 ? -11.797 -6.512 -2.047 1 98.75 101 CYS B O 1
ATOM 1787 N N . VAL B 1 102 ? -10.719 -4.57 -1.982 1 98.81 102 VAL B N 1
ATOM 1788 C CA . VAL B 1 102 ? -10 -4.84 -0.741 1 98.81 102 VAL B CA 1
ATOM 1789 C C . VAL B 1 102 ? -10.438 -3.848 0.334 1 98.81 102 VAL B C 1
ATOM 1791 O O . VAL B 1 102 ? -10.344 -2.633 0.14 1 98.81 102 VAL B O 1
ATOM 1794 N N . ILE B 1 103 ? -10.938 -4.359 1.427 1 98.81 103 ILE B N 1
ATOM 1795 C CA . ILE B 1 103 ? -11.328 -3.529 2.562 1 98.81 103 ILE B CA 1
ATOM 1796 C C . ILE B 1 103 ? -10.266 -3.621 3.656 1 98.81 103 ILE B C 1
ATOM 1798 O O . ILE B 1 103 ? -10.078 -4.68 4.266 1 98.81 103 ILE B O 1
ATOM 1802 N N . LEU B 1 104 ? -9.586 -2.537 3.902 1 98.75 104 LEU B N 1
ATOM 1803 C CA . LEU B 1 104 ? -8.523 -2.488 4.902 1 98.75 104 LEU B CA 1
ATOM 1804 C C . LEU B 1 104 ? -9.023 -1.85 6.195 1 98.75 104 LEU B C 1
ATOM 1806 O O . LEU B 1 104 ? -9.398 -0.676 6.207 1 98.75 104 LEU B O 1
ATOM 1810 N N . TYR B 1 105 ? -9.031 -2.648 7.211 1 97.81 105 TYR B N 1
ATOM 1811 C CA . TYR B 1 105 ? -9.297 -2.199 8.57 1 97.81 105 TYR B CA 1
ATOM 1812 C C . TYR B 1 105 ? -7.996 -1.956 9.328 1 97.81 105 TYR B C 1
ATOM 1814 O O . TYR B 1 105 ? -6.914 -2.283 8.836 1 97.81 105 TYR B O 1
ATOM 1822 N N . PRO B 1 106 ? -8.07 -1.328 10.445 1 95.12 106 PRO B N 1
ATOM 1823 C CA . PRO B 1 106 ? -6.848 -1.097 11.219 1 95.12 106 PRO B CA 1
ATOM 1824 C C . PRO B 1 106 ? -6.102 -2.389 11.539 1 95.12 106 PRO B C 1
ATOM 1826 O O . PRO B 1 106 ? -4.871 -2.389 11.625 1 95.12 106 PRO B O 1
ATOM 1829 N N . TRP B 1 107 ? -6.777 -3.539 11.57 1 94.31 107 TRP B N 1
ATOM 1830 C CA . TRP B 1 107 ? -6.133 -4.727 12.125 1 94.31 107 TRP B CA 1
ATOM 1831 C C . TRP B 1 107 ? -6.18 -5.883 11.125 1 94.31 107 TRP B C 1
ATOM 1833 O O . TRP B 1 107 ? -5.594 -6.941 11.375 1 94.31 107 TRP B O 1
ATOM 1843 N N . CYS B 1 108 ? -6.863 -5.781 10.078 1 96.44 108 CYS B N 1
ATOM 1844 C CA . CYS B 1 108 ? -7 -6.848 9.094 1 96.44 108 CYS B CA 1
ATOM 1845 C C . CYS B 1 108 ? -7.488 -6.301 7.762 1 96.44 108 CYS B C 1
ATOM 1847 O O . CYS B 1 108 ? -7.648 -5.09 7.602 1 96.44 108 CYS B O 1
ATOM 1849 N N . CYS B 1 109 ? -7.57 -7.18 6.816 1 97.69 109 CYS B N 1
ATOM 1850 C CA . CYS B 1 109 ? -8.211 -6.797 5.566 1 97.69 109 CYS B CA 1
ATOM 1851 C C . CYS B 1 109 ? -8.984 -7.965 4.973 1 97.69 109 CYS B C 1
ATOM 1853 O O . CYS B 1 109 ? -8.758 -9.117 5.336 1 97.69 109 CYS B O 1
ATOM 1855 N N . ILE B 1 110 ? -9.922 -7.629 4.117 1 98.19 110 ILE B N 1
ATOM 1856 C CA . ILE B 1 110 ? -10.75 -8.609 3.426 1 98.19 110 ILE B CA 1
ATOM 1857 C C . ILE B 1 110 ? -10.75 -8.32 1.927 1 98.19 110 ILE B C 1
ATOM 1859 O O . ILE B 1 110 ? -10.805 -7.16 1.513 1 98.19 110 ILE B O 1
ATOM 1863 N N . PHE B 1 111 ? -10.641 -9.375 1.207 1 98.44 111 PHE B N 1
ATOM 1864 C CA . PHE B 1 111 ? -10.883 -9.328 -0.23 1 98.44 111 PHE B CA 1
ATOM 1865 C C . PHE B 1 111 ? -12.289 -9.812 -0.56 1 98.44 111 PHE B C 1
ATOM 1867 O O . PHE B 1 111 ? -12.664 -10.93 -0.203 1 98.44 111 PHE B O 1
ATOM 1874 N N . GLN B 1 112 ? -13 -8.992 -1.257 1 98.56 112 GLN B N 1
ATOM 1875 C CA . GLN B 1 112 ? -14.414 -9.289 -1.483 1 98.56 112 GLN B CA 1
ATOM 1876 C C . GLN B 1 112 ? -14.773 -9.148 -2.959 1 98.56 112 GLN B C 1
ATOM 1878 O O . GLN B 1 112 ? -14.516 -8.109 -3.568 1 98.56 112 GLN B O 1
ATOM 1883 N N . ASP B 1 113 ? -15.367 -10.266 -3.516 1 98.31 113 ASP B N 1
ATOM 1884 C CA . ASP B 1 113 ? -15.883 -10.211 -4.879 1 98.31 113 ASP B CA 1
ATOM 1885 C C . ASP B 1 113 ? -16.953 -9.125 -5.016 1 98.31 113 ASP B C 1
ATOM 1887 O O . ASP B 1 113 ? -17.875 -9.055 -4.215 1 98.31 113 ASP B O 1
ATOM 1891 N N . ILE B 1 114 ? -16.781 -8.312 -6.039 1 97.62 114 ILE B N 1
ATOM 1892 C CA . ILE B 1 114 ? -17.656 -7.152 -6.164 1 97.62 114 ILE B CA 1
ATOM 1893 C C . ILE B 1 114 ? -19.047 -7.598 -6.609 1 97.62 114 ILE B C 1
ATOM 1895 O O . ILE B 1 114 ? -20.062 -7.031 -6.18 1 97.62 114 ILE B O 1
ATOM 1899 N N . LEU B 1 115 ? -19.125 -8.57 -7.434 1 97.12 115 LEU B N 1
ATOM 1900 C CA . LEU B 1 115 ? -20.406 -9 -8 1 97.12 115 LEU B CA 1
ATOM 1901 C C . LEU B 1 115 ? -21.188 -9.836 -7.004 1 97.12 115 LEU B C 1
ATOM 1903 O O . LEU B 1 115 ? -22.375 -9.57 -6.75 1 97.12 115 LEU B O 1
ATOM 1907 N N . THR B 1 116 ? -20.594 -10.773 -6.363 1 97.31 116 THR B N 1
ATOM 1908 C CA . THR B 1 116 ? -21.312 -11.742 -5.547 1 97.31 116 THR B CA 1
ATOM 1909 C C . THR B 1 116 ? -21.281 -11.344 -4.078 1 97.31 116 THR B C 1
ATOM 1911 O O . THR B 1 116 ? -22.094 -11.812 -3.283 1 97.31 116 THR B O 1
ATOM 1914 N N . GLY B 1 117 ? -20.281 -10.516 -3.707 1 97.38 117 GLY B N 1
ATOM 1915 C CA . GLY B 1 117 ? -20.109 -10.156 -2.307 1 97.38 117 GLY B CA 1
ATOM 1916 C C . GLY B 1 117 ? -19.375 -11.219 -1.509 1 97.38 117 GLY B C 1
ATOM 1917 O O . GLY B 1 117 ? -19.172 -11.062 -0.303 1 97.38 117 GLY B O 1
ATOM 1918 N N . GLU B 1 118 ? -18.922 -12.195 -2.16 1 97.62 118 GLU B N 1
ATOM 1919 C CA . GLU B 1 118 ? -18.234 -13.273 -1.47 1 97.62 118 GLU B CA 1
ATOM 1920 C C . GLU B 1 118 ? -16.828 -12.852 -1.054 1 97.62 118 GLU B C 1
ATOM 1922 O O . GLU B 1 118 ? -16.125 -12.172 -1.809 1 97.62 118 GLU B O 1
ATOM 1927 N N . ILE B 1 119 ? -16.422 -13.289 0.14 1 97.56 119 ILE B N 1
ATOM 1928 C CA . ILE B 1 119 ? -15.055 -13.078 0.604 1 97.56 119 ILE B CA 1
ATOM 1929 C C . ILE B 1 119 ? -14.125 -14.102 -0.052 1 97.56 119 ILE B C 1
ATOM 1931 O O . ILE B 1 119 ? -14.328 -15.312 0.079 1 97.56 119 ILE B O 1
ATOM 1935 N N . ILE B 1 120 ? -13.133 -13.609 -0.72 1 97.12 120 ILE B N 1
ATOM 1936 C CA . ILE B 1 120 ? -12.273 -14.531 -1.453 1 97.12 120 ILE B CA 1
ATOM 1937 C C . ILE B 1 120 ? -10.891 -14.57 -0.802 1 97.12 120 ILE B C 1
ATOM 1939 O O . ILE B 1 120 ? -10.031 -15.352 -1.216 1 97.12 120 ILE B O 1
ATOM 1943 N N . GLY B 1 121 ? -10.609 -13.781 0.173 1 96.69 121 GLY B N 1
ATOM 1944 C CA . GLY B 1 121 ? -9.336 -13.742 0.872 1 96.69 121 GLY B CA 1
ATOM 1945 C C . GLY B 1 121 ? -9.359 -12.859 2.105 1 96.69 121 GLY B C 1
ATOM 1946 O O . GLY B 1 121 ? -10.281 -12.07 2.291 1 96.69 121 GLY B O 1
ATOM 1947 N N . ARG B 1 122 ? -8.383 -13.055 2.939 1 96.25 122 ARG B N 1
ATOM 1948 C CA . ARG B 1 122 ? -8.203 -12.266 4.156 1 96.25 122 ARG B CA 1
ATOM 1949 C C . ARG B 1 122 ? -6.723 -11.992 4.418 1 96.25 122 ARG B C 1
ATOM 1951 O O . ARG B 1 122 ? -5.859 -12.766 4.004 1 96.25 122 ARG B O 1
ATOM 1958 N N . GLY B 1 123 ? -6.477 -10.883 5.02 1 96.25 123 GLY B N 1
ATOM 1959 C CA . GLY B 1 123 ? -5.16 -10.539 5.531 1 96.25 123 GLY B CA 1
ATOM 1960 C C . GLY B 1 123 ? -5.168 -10.172 7.004 1 96.25 123 GLY B C 1
ATOM 1961 O O . GLY B 1 123 ? -6.191 -9.727 7.531 1 96.25 123 GLY B O 1
ATOM 1962 N N . ILE B 1 124 ? -4.008 -10.336 7.609 1 94.25 124 ILE B N 1
ATOM 1963 C CA . ILE B 1 124 ? -3.885 -10.023 9.031 1 94.25 124 ILE B CA 1
ATOM 1964 C C . ILE B 1 124 ? -2.639 -9.172 9.258 1 94.25 124 ILE B C 1
ATOM 1966 O O . ILE B 1 124 ? -1.721 -9.164 8.438 1 94.25 124 ILE B O 1
ATOM 1970 N N . GLU B 1 125 ? -2.717 -8.492 10.406 1 93.19 125 GLU B N 1
ATOM 1971 C CA . GLU B 1 125 ? -1.567 -7.664 10.766 1 93.19 125 GLU B CA 1
ATOM 1972 C C . GLU B 1 125 ? -0.447 -8.508 11.367 1 93.19 125 GLU B C 1
ATOM 1974 O O . GLU B 1 125 ? -0.672 -9.266 12.305 1 93.19 125 GLU B O 1
ATOM 1979 N N . LYS B 1 126 ? 0.648 -8.414 10.766 1 90.38 126 LYS B N 1
ATOM 1980 C CA . LYS B 1 126 ? 1.868 -9.039 11.273 1 90.38 126 LYS B CA 1
ATOM 1981 C C . LYS B 1 126 ? 3.051 -8.078 11.188 1 90.38 126 LYS B C 1
ATOM 1983 O O . LYS B 1 126 ? 3.398 -7.605 10.102 1 90.38 126 LYS B O 1
ATOM 1988 N N . GLY B 1 127 ? 3.645 -7.832 12.289 1 87 127 GLY B N 1
ATOM 1989 C CA . GLY B 1 127 ? 4.84 -7 12.312 1 87 127 GLY B CA 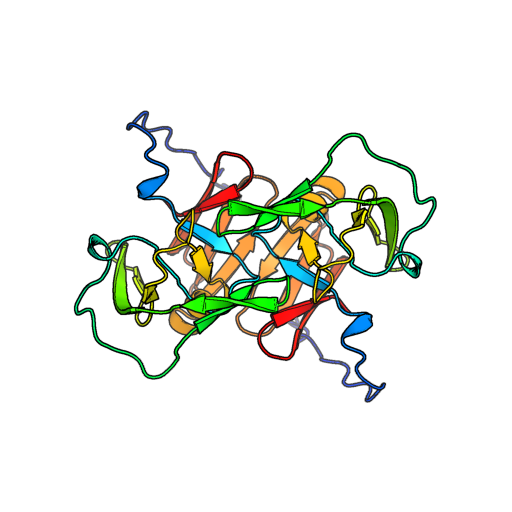1
ATOM 1990 C C . GLY B 1 127 ? 4.605 -5.602 11.773 1 87 127 GLY B C 1
ATOM 1991 O O . GLY B 1 127 ? 5.496 -5.012 11.156 1 87 127 GLY B O 1
ATOM 1992 N N . GLY B 1 128 ? 3.465 -5.152 11.805 1 88.94 128 GLY B N 1
ATOM 1993 C CA . GLY B 1 128 ? 3.17 -3.805 11.344 1 88.94 128 GLY B CA 1
ATOM 1994 C C . GLY B 1 128 ? 2.67 -3.758 9.906 1 88.94 128 GLY B C 1
ATOM 1995 O O . GLY B 1 128 ? 2.346 -2.688 9.391 1 88.94 128 GLY B O 1
ATOM 1996 N N . TYR B 1 129 ? 2.598 -4.934 9.336 1 93.56 129 TYR B N 1
ATOM 1997 C CA . TYR B 1 129 ? 2.135 -5.016 7.953 1 93.56 129 TYR B CA 1
ATOM 1998 C C . TYR B 1 129 ? 0.864 -5.852 7.852 1 93.56 129 TYR B C 1
ATOM 2000 O O . TYR B 1 129 ? 0.669 -6.789 8.625 1 93.56 129 TYR B O 1
ATOM 2008 N N . THR B 1 130 ? 0.003 -5.422 6.926 1 96.44 130 THR B N 1
ATOM 2009 C CA . THR B 1 130 ? -1.102 -6.301 6.559 1 96.44 130 THR B CA 1
ATOM 2010 C C . THR B 1 130 ? -0.636 -7.375 5.578 1 96.44 130 THR B C 1
ATOM 2012 O O . THR B 1 130 ? -0.12 -7.062 4.504 1 96.44 130 THR B O 1
ATOM 2015 N N . THR B 1 131 ? -0.793 -8.609 5.984 1 96.31 131 THR B N 1
ATOM 2016 C CA . THR B 1 131 ? -0.193 -9.672 5.195 1 96.31 131 THR B CA 1
ATOM 2017 C C . THR B 1 131 ? -1.237 -10.727 4.82 1 96.31 131 THR B C 1
ATOM 2019 O O . THR B 1 131 ? -2.203 -10.938 5.559 1 96.31 131 THR B O 1
ATOM 2022 N N . TRP B 1 132 ? -1.024 -11.195 3.588 1 92.75 132 TRP B N 1
ATOM 2023 C CA . TRP B 1 132 ? -1.738 -12.383 3.131 1 92.75 132 TRP B CA 1
ATOM 2024 C C . TRP B 1 132 ? -0.951 -13.648 3.451 1 92.75 132 TRP B C 1
ATOM 2026 O O . TRP B 1 132 ? 0.241 -13.734 3.146 1 92.75 132 TRP B O 1
ATOM 2036 N N . ARG B 1 133 ? -1.672 -14.539 4.195 1 77 133 ARG B N 1
ATOM 2037 C CA . ARG B 1 133 ? -1.021 -15.812 4.473 1 77 133 ARG B CA 1
ATOM 2038 C C . ARG B 1 133 ? -1.749 -16.953 3.781 1 77 133 ARG B C 1
ATOM 2040 O O . ARG B 1 133 ? -2.98 -17 3.76 1 77 133 ARG B O 1
#

pLDDT: mean 88.77, std 19.34, range [23.02, 98.81]

Nearest PDB structures (foldseek):
  8p1x-assembly1_AAA  TM=6.196E-01  e=2.568E+00  Staphylococcus epidermidis
  2ela-assembly2_B  TM=5.107E-01  e=4.833E+00  Homo sapiens
  2zf4-assembly2_D  TM=2.421E-01  e=8.136E-01  Chromobacterium violaceum
  1syo-assembly1_A  TM=1.879E-01  e=2.720E+00  Bos taurus
  4exh-assembly1_A  TM=6.287E-01  e=1.602E-03  DG-75 Murine leukemia virus

Foldseek 3Di:
DCPPPPPVPPPPPVDDDDQQLKAFEDQPDPAWEHLDPVQFDPWDDDDDAWDADPVRDTFGFGTWHWGDLDPPDIQGTYTHGNPDPHTYDHQVRRCVVQVWHWADDPFKIFTARPPPRDTPAIWGDDPNTTIGD/DPPPPPPVPPPPPVDPDDQQLKAFEDQPDPFWEHLDPVQFDPWDDDDDAWDADPVRDTFGFGTWHWGDLDPPDIQGTYTHGNVDPHTYDHQVRRCVVQVWHWADDPFKIFTARPVPRDTPAIWGDDPNTTIGD

Organism: Rosa chinensis (NCBI:txid74649)

Solvent-accessible surface area (backbone atoms only — not comparable to full-atom values): 14633 Å² total; per-residue (Å²): 135,82,76,75,73,73,64,86,70,70,75,71,68,81,65,81,82,53,73,85,72,32,25,37,42,15,40,65,37,76,50,29,32,29,40,53,72,86,61,40,46,75,69,36,83,58,87,67,57,56,48,68,50,64,56,64,50,73,44,60,40,76,24,31,18,26,33,70,78,47,98,88,39,66,44,71,68,29,34,32,28,65,64,36,72,54,26,36,37,14,45,51,49,50,19,55,75,61,50,19,31,38,39,38,43,61,63,34,33,40,28,28,31,62,87,80,60,46,74,78,46,56,30,38,62,51,98,82,33,41,25,39,119,136,84,78,75,74,71,64,85,71,71,76,72,66,80,65,81,83,53,73,85,72,31,24,37,42,16,40,65,37,77,50,30,32,29,42,52,72,86,60,41,47,76,70,35,84,59,86,67,57,56,49,67,50,67,56,64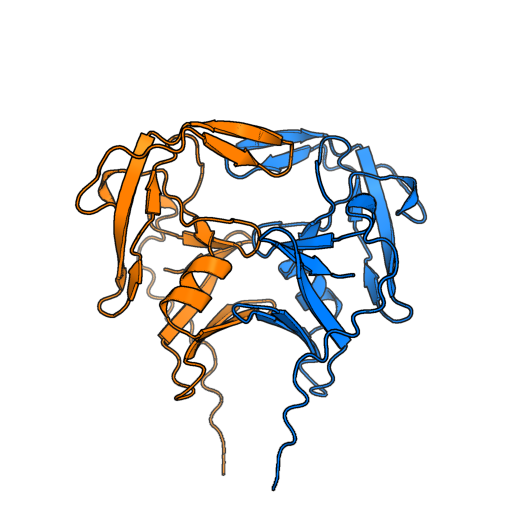,50,73,44,60,41,76,23,29,18,26,33,70,80,47,98,88,40,68,46,70,69,29,35,32,28,65,65,36,70,53,26,36,35,13,44,50,49,50,18,55,75,62,51,20,31,38,39,38,42,61,63,32,33,38,28,29,30,62,86,81,61,46,73,78,47,57,30,38,61,52,96,82,32,42,25,39,117

Radius of gyration: 18.6 Å; Cα contacts (8 Å, |Δi|>4): 601; chains: 2; bounding box: 52×46×39 Å